Protein AF-A0A401Q068-F1 (afdb_monomer_lite)

Secondary structure (DSSP, 8-state):
--HHHHHHHHHHHHTT-HHHHHHHHHHHHHHHHHHHGGGGSSS---HHHHHHHHHHHHHHHHHHHHHHHHHTHHHIIIIIHH-TTSPPHHHHHHHHHIIIIITSHHHHHHHHHHHHHHHHHHHTT----HHHHHHHHHHHHHTT-IIIIIIHHHHHHHHHHHHHHHHHHHHHS-HHHHHHHHHHHHHHHHHHHHHTS-GGG-

Foldseek 3Di:
DPPPLLVVLVVCVVVVCLVVVVVVLLVVLLVVLLVLQVVLPDDDDDLVRLLVSLLVVVVVLQVVLVVVCVSNVVSQPPVQVVPPPHDGSVVSSLVSCCVNACPPPSNLCSNQVSLLVQVVCVVVVHDHDLVSSQSSLVSCVSSVNNVVRHLVVSVVVVVVVCVVVLVVDVVVDDPVVSVVVVVVVVVVVVCSCVRHHDPVSD

Organism: Scyliorhinus torazame (NCBI:txid75743)

InterPro domains:
  IPR001373 Cullin, N-terminal [PF00888] (8-202)
  IPR016159 Cullin repeat-like-containing domain superfamily [SSF74788] (7-202)
  IPR045093 Cullin [PTHR11932] (9-202)

pLDDT: mean 91.85, std 11.46, range [37.97, 98.81]

Sequence (202 aa):
MDGGRSSAVENLCSYKVSATLYKQLRQVCEDHVKAQILQFREDSLDSSLFLKKINKCWQDHCQQMIMIRSIFLFLDRTYVLQSSMLPSIWDVGLELFRTHIINDRIVQGKTIDGILLLIEEERNGEAVDRSLIRSLLSMLSDLQVYQESFEHRFLEETNCLYAAEGQRLMQEREVSEYLHHVNKRLEEEADRVITYLDQSTQ

Structure (mmCIF, N/CA/C/O backbone):
data_AF-A0A401Q068-F1
#
_entry.id   AF-A0A401Q068-F1
#
loop_
_atom_site.group_PDB
_atom_site.id
_atom_site.type_symbol
_atom_site.label_atom_id
_atom_site.label_alt_id
_atom_site.label_comp_id
_atom_site.label_asym_id
_atom_site.label_entity_id
_atom_site.label_seq_id
_atom_site.pdbx_PDB_ins_code
_atom_site.Cartn_x
_atom_site.Cartn_y
_atom_site.Cartn_z
_atom_site.occupancy
_atom_site.B_iso_or_equiv
_atom_site.auth_seq_id
_atom_site.auth_comp_id
_atom_site.auth_asym_id
_atom_site.auth_atom_id
_atom_site.pdbx_PDB_model_num
ATOM 1 N N . MET A 1 1 ? 35.356 0.338 -10.360 1.00 37.97 1 MET A N 1
ATOM 2 C CA . MET A 1 1 ? 35.123 -0.511 -11.552 1.00 37.97 1 MET A CA 1
ATOM 3 C C . MET A 1 1 ? 33.711 -0.267 -12.095 1.00 37.97 1 MET A C 1
ATOM 5 O O . MET A 1 1 ? 32.929 -1.200 -12.186 1.00 37.97 1 MET A O 1
ATOM 9 N N . ASP A 1 2 ? 33.379 0.980 -12.449 1.00 47.88 2 ASP A N 1
ATOM 10 C CA . ASP A 1 2 ? 31.987 1.380 -12.758 1.00 47.88 2 ASP A CA 1
ATOM 11 C C . ASP A 1 2 ? 31.810 1.985 -14.171 1.00 47.88 2 ASP A C 1
ATOM 13 O O . ASP A 1 2 ? 30.704 2.154 -14.665 1.00 47.88 2 ASP A O 1
ATOM 17 N N . GLY A 1 3 ? 32.910 2.251 -14.889 1.00 41.53 3 GLY A N 1
ATOM 18 C CA . GLY A 1 3 ? 32.870 2.941 -16.189 1.00 41.53 3 GLY A CA 1
ATOM 19 C C . GLY A 1 3 ? 32.450 2.086 -17.395 1.00 41.53 3 GLY A C 1
ATOM 20 O O . GLY A 1 3 ? 32.169 2.629 -18.456 1.00 41.53 3 GLY A O 1
ATOM 21 N N . GLY A 1 4 ? 32.403 0.755 -17.268 1.00 46.94 4 GLY A N 1
ATOM 22 C CA . GLY A 1 4 ? 32.164 -0.139 -18.412 1.00 46.94 4 GLY A CA 1
ATOM 23 C C . GLY A 1 4 ? 30.690 -0.355 -18.774 1.00 46.94 4 GLY A C 1
ATOM 24 O O . GLY A 1 4 ? 30.379 -0.600 -19.936 1.00 46.94 4 GLY A O 1
ATOM 25 N N . ARG A 1 5 ? 29.771 -0.270 -17.800 1.00 50.41 5 ARG A N 1
ATOM 26 C CA . ARG A 1 5 ? 28.344 -0.590 -18.012 1.00 50.41 5 ARG A CA 1
ATOM 27 C C . ARG A 1 5 ? 27.540 0.601 -18.541 1.00 50.41 5 ARG A C 1
ATOM 29 O O . ARG A 1 5 ? 26.706 0.403 -19.419 1.00 50.41 5 ARG A O 1
ATOM 36 N N . SER A 1 6 ? 27.855 1.821 -18.092 1.00 56.59 6 SER A N 1
ATOM 37 C CA . SER A 1 6 ? 27.242 3.059 -18.612 1.00 56.59 6 SER A CA 1
ATOM 38 C C . SER A 1 6 ? 27.564 3.272 -20.098 1.00 56.59 6 SER A C 1
ATOM 40 O O . SER A 1 6 ? 26.690 3.621 -20.888 1.00 56.59 6 SER A O 1
ATOM 42 N N . SER A 1 7 ? 28.789 2.920 -20.516 1.00 63.84 7 SER A N 1
ATOM 43 C CA . SER A 1 7 ? 29.262 3.104 -21.895 1.00 63.84 7 SER A CA 1
ATOM 44 C C . SER A 1 7 ? 28.439 2.334 -22.941 1.00 63.84 7 SER A C 1
ATOM 46 O O . SER A 1 7 ? 28.214 2.842 -24.036 1.00 63.84 7 SER A O 1
ATOM 48 N N . ALA A 1 8 ? 27.930 1.136 -22.629 1.00 70.75 8 ALA A N 1
ATOM 49 C CA . ALA A 1 8 ? 27.142 0.357 -23.590 1.00 70.75 8 ALA A CA 1
ATOM 50 C C . ALA A 1 8 ? 25.767 0.990 -23.878 1.00 70.75 8 ALA A C 1
ATOM 52 O O . ALA A 1 8 ? 25.356 1.073 -25.037 1.00 70.75 8 ALA A O 1
ATOM 53 N N . VAL A 1 9 ? 25.074 1.471 -22.838 1.00 69.94 9 VAL A N 1
ATOM 54 C CA . VAL A 1 9 ? 23.769 2.144 -22.972 1.00 69.94 9 VAL A CA 1
ATOM 55 C C . VAL A 1 9 ? 23.933 3.498 -23.660 1.00 69.94 9 VAL A C 1
ATOM 57 O O . VAL A 1 9 ? 23.162 3.821 -24.563 1.00 69.94 9 VAL A O 1
ATOM 60 N N . GLU A 1 10 ? 24.966 4.258 -23.290 1.00 72.56 10 GLU A N 1
ATOM 61 C CA . GLU A 1 10 ? 25.327 5.530 -23.928 1.00 72.56 10 GLU A CA 1
ATOM 62 C C . GLU A 1 10 ? 25.596 5.361 -25.427 1.00 72.56 10 GLU A C 1
ATOM 64 O O . GLU A 1 10 ? 25.050 6.108 -26.246 1.00 72.56 10 GLU A O 1
ATOM 69 N N . ASN A 1 11 ? 26.363 4.333 -25.805 1.00 69.75 11 ASN A N 1
ATOM 70 C CA . ASN A 1 11 ? 26.645 4.023 -27.204 1.00 69.75 11 ASN A CA 1
ATOM 71 C C . ASN A 1 11 ? 25.354 3.682 -27.964 1.00 69.75 11 ASN A C 1
ATOM 73 O O . ASN A 1 11 ? 25.076 4.285 -28.997 1.00 69.75 11 ASN A O 1
ATOM 77 N N . LEU A 1 12 ? 24.515 2.781 -27.438 1.00 70.25 12 LEU A N 1
ATOM 78 C CA . LEU A 1 12 ? 23.254 2.389 -28.086 1.00 70.25 12 LEU A CA 1
ATOM 79 C C . LEU A 1 12 ? 22.269 3.561 -28.247 1.00 70.25 12 LEU A C 1
ATOM 81 O O . LEU A 1 12 ? 21.614 3.679 -29.286 1.00 70.25 12 LEU A O 1
ATOM 85 N N . CYS A 1 13 ? 22.187 4.453 -27.256 1.00 64.69 13 CYS A N 1
ATOM 86 C CA . CYS A 1 13 ? 21.347 5.650 -27.334 1.00 64.69 13 CYS A CA 1
ATOM 87 C C . CYS A 1 13 ? 21.874 6.649 -28.377 1.00 64.69 13 CYS A C 1
ATOM 89 O O . CYS A 1 13 ? 21.094 7.236 -29.130 1.00 64.69 13 CYS A O 1
ATOM 91 N N . SER A 1 14 ? 23.198 6.792 -28.481 1.00 66.44 14 SER A N 1
ATOM 92 C CA . SER A 1 14 ? 23.857 7.684 -29.446 1.00 66.44 14 SER A CA 1
ATOM 93 C C . SER A 1 14 ? 23.614 7.274 -30.906 1.00 66.44 14 SER A C 1
ATOM 95 O O . SER A 1 14 ? 23.583 8.129 -31.791 1.00 66.44 14 SER A O 1
ATOM 97 N N . TYR A 1 15 ? 23.341 5.990 -31.168 1.00 66.00 15 TYR A N 1
ATOM 98 C CA . TYR A 1 15 ? 22.980 5.474 -32.496 1.00 66.00 15 TYR A CA 1
ATOM 99 C C . TYR A 1 15 ? 21.469 5.534 -32.818 1.00 66.00 15 TYR A C 1
ATOM 101 O O . TYR A 1 15 ? 21.008 4.844 -33.724 1.00 66.00 15 TYR A O 1
ATOM 109 N N . LYS A 1 16 ? 20.684 6.371 -32.117 1.00 67.38 16 LYS A N 1
ATOM 110 C CA . LYS A 1 16 ? 19.225 6.563 -32.315 1.00 67.38 16 LYS A CA 1
ATOM 111 C C . LYS A 1 16 ? 18.355 5.322 -32.048 1.00 67.38 16 LYS A C 1
ATOM 113 O O . LYS A 1 16 ? 17.229 5.242 -32.535 1.00 67.38 16 LYS A O 1
ATOM 118 N N . VAL A 1 17 ? 18.831 4.374 -31.240 1.00 79.75 17 VAL A N 1
ATOM 119 C CA . VAL A 1 17 ? 18.092 3.139 -30.893 1.00 79.75 17 VAL A CA 1
ATOM 120 C C . VAL A 1 17 ? 17.329 3.269 -29.559 1.00 79.75 17 VAL A C 1
ATOM 122 O O . VAL A 1 17 ? 16.706 2.316 -29.095 1.00 79.75 17 VAL A O 1
ATOM 125 N N . SER A 1 18 ? 17.317 4.460 -28.947 1.00 84.19 18 SER A N 1
ATOM 126 C CA . SER A 1 18 ? 16.747 4.725 -27.614 1.00 84.19 18 SER A CA 1
ATOM 127 C C . SER A 1 18 ? 15.286 4.288 -27.461 1.00 84.19 18 SER A C 1
ATOM 129 O O . SER A 1 18 ? 14.926 3.690 -26.450 1.00 84.19 18 SER A O 1
ATOM 131 N N . ALA A 1 19 ? 14.455 4.511 -28.486 1.00 86.19 19 ALA A N 1
ATOM 132 C CA . ALA A 1 19 ? 13.050 4.103 -28.481 1.00 86.19 19 ALA A CA 1
ATOM 133 C C . ALA A 1 19 ? 12.884 2.575 -28.395 1.00 86.19 19 ALA A C 1
ATOM 135 O O . ALA A 1 19 ? 12.094 2.065 -27.598 1.00 86.19 19 ALA A O 1
ATOM 136 N N . THR A 1 20 ? 13.658 1.836 -29.194 1.00 89.38 20 THR A N 1
ATOM 137 C CA . THR A 1 20 ? 13.652 0.368 -29.195 1.00 89.38 20 THR A CA 1
ATOM 138 C C . THR A 1 20 ? 14.180 -0.178 -27.874 1.00 89.38 20 THR A C 1
ATOM 140 O O . THR A 1 20 ? 13.579 -1.098 -27.323 1.00 89.38 20 THR A O 1
ATOM 143 N N . LEU A 1 21 ? 15.250 0.419 -27.337 1.00 90.00 21 LEU A N 1
ATOM 144 C CA . LEU A 1 21 ? 15.832 0.017 -26.058 1.00 90.00 21 LEU A CA 1
ATOM 145 C C . LEU A 1 21 ? 14.842 0.203 -24.902 1.00 90.00 21 LEU A C 1
ATOM 147 O O . LEU A 1 21 ? 14.649 -0.717 -24.113 1.00 90.00 21 LEU A O 1
ATOM 151 N N . TYR A 1 22 ? 14.162 1.352 -24.843 1.00 91.81 22 TYR A N 1
ATOM 152 C CA . TYR A 1 22 ? 13.120 1.613 -23.848 1.00 91.81 22 TYR A CA 1
ATOM 153 C C . TYR A 1 22 ? 11.977 0.592 -23.943 1.00 91.81 22 TYR A C 1
ATOM 155 O O . TYR A 1 22 ? 11.569 0.016 -22.935 1.00 91.81 22 TYR A O 1
ATOM 163 N N . LYS A 1 23 ? 11.498 0.302 -25.162 1.00 92.56 23 LYS A N 1
ATOM 164 C CA . LYS A 1 23 ? 10.432 -0.687 -25.386 1.00 92.56 23 LYS A CA 1
ATOM 165 C C . LYS A 1 23 ? 10.846 -2.094 -24.943 1.00 92.56 23 LYS A C 1
ATOM 167 O O . LYS A 1 23 ? 10.055 -2.786 -24.309 1.00 92.56 23 LYS A O 1
ATOM 172 N N . GLN A 1 24 ? 12.066 -2.516 -25.272 1.00 94.62 24 GLN A N 1
ATOM 173 C CA . GLN A 1 24 ? 12.596 -3.821 -24.870 1.00 94.62 24 GLN A CA 1
ATOM 174 C C . GLN A 1 24 ? 12.770 -3.919 -23.355 1.00 94.62 24 GLN A C 1
ATOM 176 O O . GLN A 1 24 ? 12.389 -4.929 -22.772 1.00 94.62 24 GLN A O 1
ATOM 181 N N . LEU A 1 25 ? 13.282 -2.862 -22.716 1.00 94.94 25 LEU A N 1
ATOM 182 C CA . LEU A 1 25 ? 13.413 -2.810 -21.264 1.00 94.94 25 LEU A CA 1
ATOM 183 C C . LEU A 1 25 ? 12.047 -2.954 -20.583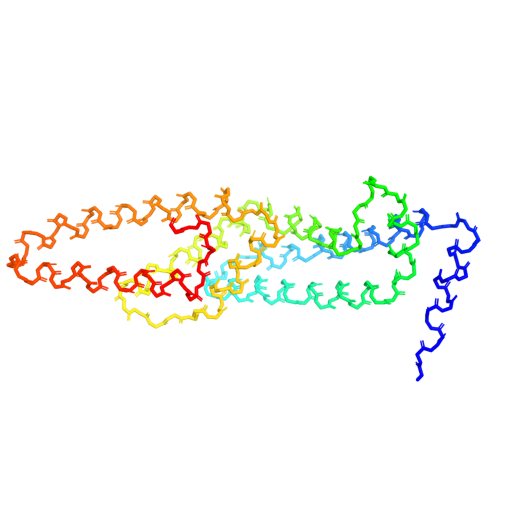 1.00 94.94 25 LEU A C 1
ATOM 185 O O . LEU A 1 25 ? 11.893 -3.807 -19.713 1.00 94.94 25 LEU A O 1
ATOM 189 N N . ARG A 1 26 ? 11.042 -2.185 -21.030 1.00 96.50 26 ARG A N 1
ATOM 190 C CA . ARG A 1 26 ? 9.667 -2.291 -20.516 1.00 96.50 26 ARG A CA 1
ATOM 191 C C . ARG A 1 26 ? 9.119 -3.708 -20.662 1.00 96.50 26 ARG A C 1
ATOM 193 O O . ARG A 1 26 ? 8.563 -4.218 -19.700 1.00 96.50 26 ARG A O 1
ATOM 200 N N . GLN A 1 27 ? 9.307 -4.347 -21.820 1.00 97.62 27 GLN A N 1
ATOM 201 C CA . GLN A 1 27 ? 8.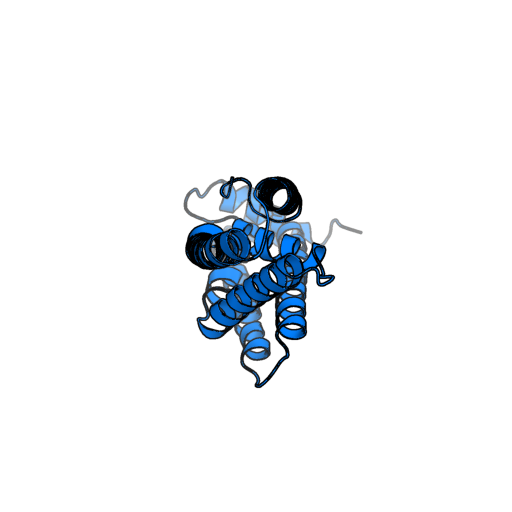817 -5.708 -22.063 1.00 97.62 27 GLN A CA 1
ATOM 202 C C . GLN A 1 27 ? 9.442 -6.728 -21.105 1.00 97.62 27 GLN A C 1
ATOM 204 O O . GLN A 1 27 ? 8.723 -7.515 -20.502 1.00 97.62 27 GLN A O 1
ATOM 209 N N . VAL A 1 28 ? 10.766 -6.690 -20.922 1.00 97.81 28 VAL A N 1
ATOM 210 C CA . VAL A 1 28 ? 11.461 -7.617 -20.015 1.00 97.81 28 VAL A CA 1
ATOM 211 C C . VAL A 1 28 ? 11.004 -7.416 -18.567 1.00 97.81 28 VAL A C 1
ATOM 213 O O . VAL A 1 28 ? 10.753 -8.397 -17.867 1.00 97.81 28 VAL A O 1
ATOM 216 N N . CYS A 1 29 ? 10.850 -6.164 -18.123 1.00 97.75 29 CYS A N 1
ATOM 217 C CA . CYS A 1 29 ? 10.302 -5.871 -16.799 1.00 97.75 29 CYS A CA 1
ATOM 218 C C . CYS A 1 29 ? 8.857 -6.372 -16.665 1.00 97.75 29 CYS A C 1
ATOM 220 O O . CYS A 1 29 ? 8.511 -6.992 -15.664 1.00 97.75 29 CYS A O 1
ATOM 222 N N . GLU A 1 30 ? 8.017 -6.135 -17.673 1.00 98.31 30 GLU A N 1
ATOM 223 C CA . GLU A 1 30 ? 6.616 -6.553 -17.669 1.00 98.31 30 GLU A CA 1
ATOM 224 C C . GLU A 1 30 ? 6.469 -8.076 -17.583 1.00 98.31 30 GLU A C 1
ATOM 226 O O . GLU A 1 30 ? 5.689 -8.568 -16.768 1.00 98.31 30 GLU A O 1
ATOM 231 N N . ASP A 1 31 ? 7.242 -8.823 -18.372 1.00 98.25 31 ASP A N 1
ATOM 232 C CA . ASP A 1 31 ? 7.224 -10.287 -18.355 1.00 98.25 31 ASP A CA 1
ATOM 233 C C . ASP A 1 31 ? 7.670 -10.832 -16.989 1.00 98.25 31 ASP A C 1
ATOM 235 O O . ASP A 1 31 ? 7.063 -11.767 -16.460 1.00 98.25 31 ASP A O 1
ATOM 239 N N . HIS A 1 32 ? 8.685 -10.209 -16.377 1.00 97.75 32 HIS A N 1
ATOM 240 C CA . HIS A 1 32 ? 9.142 -10.578 -15.039 1.00 97.75 32 HIS A CA 1
ATOM 241 C C . HIS A 1 32 ? 8.066 -10.337 -13.972 1.00 97.75 32 HIS A C 1
ATOM 243 O O . HIS A 1 32 ? 7.776 -11.245 -13.191 1.00 97.75 32 HIS A O 1
ATOM 249 N N . VAL A 1 33 ? 7.447 -9.150 -13.952 1.00 97.62 33 VAL A N 1
ATOM 250 C CA . VAL A 1 33 ? 6.397 -8.802 -12.978 1.00 97.62 33 VAL A CA 1
ATOM 251 C C . VAL A 1 33 ? 5.174 -9.704 -13.159 1.00 97.62 33 VAL A C 1
ATOM 253 O O . VAL A 1 33 ? 4.657 -10.232 -12.178 1.00 97.62 33 VAL A O 1
ATOM 256 N N . LYS A 1 34 ? 4.744 -9.973 -14.399 1.00 97.31 34 LYS A N 1
ATOM 257 C CA . LYS A 1 34 ? 3.639 -10.908 -14.672 1.00 97.31 34 LYS A CA 1
ATOM 258 C C . LYS A 1 34 ? 3.909 -12.306 -14.136 1.00 97.31 34 LYS A C 1
ATOM 260 O O . LYS A 1 34 ? 2.986 -12.943 -13.646 1.00 97.31 34 LYS A O 1
ATOM 265 N N . ALA A 1 35 ? 5.146 -12.791 -14.199 1.00 96.44 35 ALA A N 1
ATOM 266 C CA . ALA A 1 35 ? 5.484 -14.095 -13.635 1.00 96.44 35 ALA A CA 1
ATOM 267 C C . ALA A 1 35 ? 5.344 -14.124 -12.101 1.00 96.44 35 ALA A C 1
ATOM 269 O O . ALA A 1 35 ? 5.013 -15.170 -11.540 1.00 96.44 35 ALA A O 1
ATOM 270 N N . GLN A 1 36 ? 5.530 -12.984 -11.422 1.00 95.81 36 GLN A N 1
ATOM 271 C CA . GLN A 1 36 ? 5.421 -12.902 -9.964 1.00 95.81 36 GLN A CA 1
ATOM 272 C C . GLN A 1 36 ? 3.992 -13.119 -9.455 1.00 95.81 36 GLN A C 1
ATOM 274 O O . GLN A 1 36 ? 3.851 -13.563 -8.320 1.00 95.81 36 GLN A O 1
ATOM 279 N N . ILE A 1 37 ? 2.938 -12.874 -10.248 1.00 94.62 37 ILE A N 1
ATOM 280 C CA . ILE A 1 37 ? 1.545 -12.996 -9.767 1.00 94.62 37 ILE A CA 1
ATOM 281 C C . ILE A 1 37 ? 1.191 -14.412 -9.300 1.00 94.62 37 ILE A C 1
ATOM 283 O O . ILE A 1 37 ? 0.371 -14.594 -8.400 1.00 94.62 37 ILE A O 1
ATOM 287 N N . LEU A 1 38 ? 1.818 -15.428 -9.901 1.00 92.19 38 LEU A N 1
ATOM 288 C CA . LEU A 1 38 ? 1.497 -16.833 -9.656 1.00 92.19 38 LEU A CA 1
ATOM 289 C C . LEU A 1 38 ? 1.691 -17.209 -8.184 1.00 92.19 38 LEU A C 1
ATOM 291 O O . LEU A 1 38 ? 0.894 -17.965 -7.638 1.00 92.19 38 LEU A O 1
ATOM 295 N N . GLN A 1 39 ? 2.666 -16.595 -7.511 1.00 91.38 39 GLN A N 1
ATOM 296 C CA . GLN A 1 39 ? 2.952 -16.865 -6.104 1.00 91.38 39 GLN A CA 1
ATOM 297 C C . GLN A 1 39 ? 1.840 -16.397 -5.148 1.00 91.38 39 GLN A C 1
ATOM 299 O O . GLN A 1 39 ? 1.838 -16.793 -3.983 1.00 91.38 39 GLN A O 1
ATOM 304 N N . PHE A 1 40 ? 0.931 -15.529 -5.596 1.00 92.31 40 PHE A N 1
ATOM 305 C CA . PHE A 1 40 ? -0.171 -15.003 -4.784 1.00 92.31 40 PHE A CA 1
ATOM 306 C C . PHE A 1 40 ? -1.505 -15.702 -5.066 1.00 92.31 40 PHE A C 1
ATOM 308 O O . PHE A 1 40 ? -2.481 -15.473 -4.352 1.00 92.31 40 PHE A O 1
ATOM 315 N N . ARG A 1 41 ? -1.542 -16.554 -6.098 1.00 83.38 41 ARG A N 1
ATOM 316 C CA . ARG A 1 41 ? -2.731 -17.301 -6.526 1.00 83.38 41 ARG A CA 1
ATOM 317 C C . ARG A 1 41 ? -2.805 -18.721 -5.958 1.00 83.38 41 ARG A C 1
ATOM 319 O O . ARG A 1 41 ? -3.809 -19.388 -6.174 1.00 83.38 41 ARG A O 1
ATOM 326 N N . GLU A 1 42 ? -1.773 -19.182 -5.257 1.00 76.44 42 GLU A N 1
ATOM 327 C CA . GLU A 1 42 ? -1.778 -20.478 -4.567 1.00 76.44 42 GLU A CA 1
ATOM 328 C C . GLU A 1 42 ? -2.678 -20.457 -3.314 1.00 76.44 42 GLU A C 1
ATOM 330 O O . GLU A 1 42 ? -2.887 -19.407 -2.694 1.00 76.44 42 GLU A O 1
ATOM 335 N N . ASP A 1 43 ? -3.232 -21.622 -2.958 1.00 64.38 43 ASP A N 1
ATOM 336 C CA . ASP A 1 43 ? -4.232 -21.762 -1.894 1.00 64.38 43 ASP A CA 1
ATOM 337 C C . ASP A 1 43 ? -3.678 -21.572 -0.465 1.00 64.38 43 ASP A C 1
ATOM 339 O O . ASP A 1 43 ? -2.545 -21.925 -0.141 1.00 64.38 43 ASP A O 1
ATOM 343 N N . SER A 1 44 ? -4.556 -21.009 0.377 1.00 67.00 44 SER A N 1
ATOM 344 C CA . SER A 1 44 ? -4.521 -20.877 1.847 1.00 67.00 44 SER A CA 1
ATOM 345 C C . SER A 1 44 ? -3.213 -20.413 2.508 1.00 67.00 44 SER A C 1
ATOM 347 O O . SER A 1 44 ? -2.696 -21.071 3.413 1.00 67.00 44 SER A O 1
ATOM 349 N N . LEU A 1 45 ? -2.708 -19.239 2.130 1.00 72.44 45 LEU A N 1
ATOM 350 C CA . LEU A 1 45 ? -1.809 -18.503 3.021 1.00 72.44 45 LEU A CA 1
ATOM 351 C C . LEU A 1 45 ? -2.619 -17.817 4.124 1.00 72.44 45 LEU A C 1
ATOM 353 O O . LEU A 1 45 ? -3.632 -17.179 3.840 1.00 72.44 45 LEU A O 1
ATOM 357 N N . ASP A 1 46 ? -2.136 -17.938 5.359 1.00 89.25 46 ASP A N 1
ATOM 358 C CA . ASP A 1 46 ? -2.533 -17.074 6.469 1.00 89.25 46 ASP A CA 1
ATOM 359 C C . ASP A 1 46 ? -2.399 -15.592 6.070 1.00 89.25 46 ASP A C 1
ATOM 361 O O . ASP A 1 46 ? -1.461 -15.227 5.350 1.00 89.25 46 ASP A O 1
ATOM 365 N N . SER A 1 47 ? -3.322 -14.743 6.532 1.00 91.00 47 SER A N 1
ATOM 366 C CA . SER A 1 47 ? -3.369 -13.324 6.159 1.00 91.00 47 SER A CA 1
ATOM 367 C C . SER A 1 47 ? -2.051 -12.607 6.470 1.00 91.00 47 SER A C 1
ATOM 369 O O . SER A 1 47 ? -1.522 -11.905 5.609 1.00 91.00 47 SER A O 1
ATOM 371 N N . SER A 1 48 ? -1.444 -12.845 7.639 1.00 92.31 48 SER A N 1
ATOM 372 C CA . SER A 1 48 ? -0.164 -12.223 8.012 1.00 92.31 48 SER A CA 1
ATOM 373 C C . SER A 1 48 ? 0.971 -12.664 7.085 1.00 92.31 48 SER A C 1
ATOM 375 O O . SER A 1 48 ? 1.774 -11.847 6.620 1.00 92.31 48 SER A O 1
ATOM 377 N N . LEU A 1 49 ? 1.031 -13.960 6.759 1.00 94.00 49 LEU A N 1
ATOM 378 C CA . LEU A 1 49 ? 2.019 -14.496 5.819 1.00 94.00 49 LEU A CA 1
ATOM 379 C C . LEU A 1 49 ? 1.829 -13.941 4.403 1.00 94.00 49 LEU A C 1
ATOM 381 O O . LEU A 1 49 ? 2.815 -13.614 3.737 1.00 94.00 49 LEU A O 1
ATOM 385 N N . PHE A 1 50 ? 0.583 -13.801 3.954 1.00 96.44 50 PHE A N 1
ATOM 386 C CA . PHE A 1 50 ? 0.255 -13.214 2.660 1.00 96.44 50 PHE A CA 1
ATOM 387 C C . PHE A 1 50 ? 0.743 -11.762 2.565 1.00 96.44 50 PHE A C 1
ATOM 389 O O . PHE A 1 50 ? 1.462 -11.415 1.625 1.00 96.44 50 PHE A O 1
ATOM 396 N N . LEU A 1 51 ? 0.446 -10.937 3.573 1.00 97.88 51 LEU A N 1
ATOM 397 C CA . LEU A 1 51 ? 0.878 -9.538 3.630 1.00 97.88 51 LEU A CA 1
ATOM 398 C C . LEU A 1 51 ? 2.404 -9.397 3.637 1.00 97.88 51 LEU A C 1
ATOM 400 O O . LEU A 1 51 ? 2.959 -8.583 2.897 1.00 97.88 51 LEU A O 1
ATOM 404 N N . LYS A 1 52 ? 3.111 -10.235 4.405 1.00 97.69 52 LYS A N 1
ATOM 405 C CA . LYS A 1 52 ? 4.584 -10.264 4.397 1.00 97.69 52 LYS A CA 1
ATOM 406 C C . LYS A 1 52 ? 5.141 -10.641 3.025 1.00 97.69 52 LYS A C 1
ATOM 408 O O . LYS A 1 52 ? 6.150 -10.074 2.606 1.00 97.69 52 LYS A O 1
ATOM 413 N N . LYS A 1 53 ? 4.485 -11.559 2.307 1.00 97.19 53 LYS A N 1
ATOM 414 C CA . LYS A 1 53 ? 4.877 -11.961 0.948 1.00 97.19 53 LYS A CA 1
ATOM 415 C C . LYS A 1 53 ? 4.695 -10.820 -0.055 1.00 97.19 53 LYS A C 1
ATOM 417 O O . LYS A 1 53 ? 5.606 -10.568 -0.842 1.00 97.19 53 LYS A O 1
ATOM 422 N N . ILE A 1 54 ? 3.571 -10.100 0.008 1.00 98.06 54 ILE A N 1
ATOM 423 C CA . ILE A 1 54 ? 3.327 -8.901 -0.813 1.00 98.06 54 ILE A CA 1
ATOM 424 C C . ILE A 1 54 ? 4.382 -7.837 -0.524 1.00 98.06 54 ILE A C 1
ATOM 426 O O . ILE A 1 54 ? 5.041 -7.361 -1.447 1.00 98.06 54 ILE A O 1
ATOM 430 N N . ASN A 1 55 ? 4.612 -7.533 0.755 1.00 98.56 55 ASN A N 1
ATOM 431 C CA . ASN A 1 55 ? 5.594 -6.536 1.160 1.00 98.56 55 ASN A CA 1
ATOM 432 C C . ASN A 1 55 ? 7.008 -6.891 0.675 1.00 98.56 55 ASN A C 1
ATOM 434 O O . ASN A 1 55 ? 7.719 -6.041 0.144 1.00 98.56 55 ASN A O 1
ATOM 438 N N . LYS A 1 56 ? 7.409 -8.162 0.793 1.00 98.44 56 LYS A N 1
ATOM 439 C CA . LYS A 1 56 ? 8.709 -8.626 0.297 1.00 98.44 56 LYS A CA 1
ATOM 440 C C . LYS A 1 56 ? 8.825 -8.483 -1.220 1.00 98.44 56 LYS A C 1
ATOM 442 O O . LYS A 1 56 ? 9.844 -7.999 -1.704 1.00 98.44 56 LYS A O 1
ATOM 447 N N . CYS A 1 57 ? 7.787 -8.873 -1.960 1.00 98.50 57 CYS A N 1
ATOM 448 C CA . CYS A 1 57 ? 7.762 -8.742 -3.414 1.00 98.50 57 CYS A CA 1
ATOM 449 C C . CYS A 1 57 ? 7.847 -7.275 -3.858 1.00 98.50 57 CYS A C 1
ATOM 451 O O . CYS A 1 57 ? 8.555 -6.974 -4.817 1.00 98.50 57 CYS A O 1
ATOM 453 N N . TRP A 1 58 ? 7.173 -6.367 -3.149 1.00 98.75 58 TRP A N 1
ATOM 454 C CA . TRP A 1 58 ? 7.260 -4.927 -3.385 1.00 98.75 58 TRP A CA 1
ATOM 455 C C . TRP A 1 58 ? 8.669 -4.380 -3.129 1.00 98.75 58 TRP A C 1
ATOM 457 O O . TRP A 1 58 ? 9.241 -3.708 -3.985 1.00 98.75 58 TRP A O 1
ATOM 467 N N . GLN A 1 59 ? 9.268 -4.717 -1.985 1.00 98.62 59 GLN A N 1
ATOM 468 C CA . GLN A 1 59 ? 10.624 -4.287 -1.637 1.00 98.62 59 GLN A CA 1
ATOM 469 C C . GLN A 1 59 ? 11.662 -4.776 -2.658 1.00 98.62 59 GLN A C 1
ATOM 471 O O . GLN A 1 59 ? 12.526 -4.004 -3.082 1.00 98.62 59 GLN A O 1
ATOM 476 N N . ASP A 1 60 ? 11.554 -6.033 -3.094 1.00 98.50 60 ASP A N 1
ATOM 477 C CA . ASP A 1 60 ? 12.426 -6.596 -4.126 1.00 98.50 60 ASP A CA 1
ATOM 478 C C . ASP A 1 60 ? 12.250 -5.882 -5.466 1.00 98.50 60 ASP A C 1
ATOM 480 O O . ASP A 1 60 ? 13.243 -5.528 -6.105 1.00 98.50 60 ASP A O 1
ATOM 484 N N . HIS A 1 61 ? 11.003 -5.630 -5.871 1.00 98.56 61 HIS A N 1
ATOM 485 C CA . HIS A 1 61 ? 10.686 -4.896 -7.096 1.00 98.56 61 HIS A CA 1
ATOM 486 C C . HIS A 1 61 ? 11.294 -3.490 -7.079 1.00 98.56 61 HIS A C 1
ATOM 488 O O . HIS A 1 61 ? 12.008 -3.114 -8.008 1.00 98.56 61 HIS A O 1
ATOM 494 N N . CYS A 1 62 ? 11.112 -2.739 -5.990 1.00 98.38 62 CYS A N 1
ATOM 495 C CA . CYS A 1 62 ? 11.715 -1.418 -5.815 1.00 98.38 62 CYS A CA 1
ATOM 496 C C . CYS A 1 62 ? 13.244 -1.468 -5.923 1.00 98.38 62 CYS A C 1
ATOM 498 O O . CYS A 1 62 ? 13.843 -0.681 -6.660 1.00 98.38 62 CYS A O 1
ATOM 500 N N . GLN A 1 63 ? 13.887 -2.425 -5.250 1.00 98.19 63 GLN A N 1
ATOM 501 C CA . GLN A 1 63 ? 15.341 -2.575 -5.289 1.00 98.19 63 GLN A CA 1
ATOM 502 C C . GLN A 1 63 ? 15.856 -2.905 -6.700 1.00 98.19 63 GLN A C 1
ATOM 504 O O . GLN A 1 63 ? 16.870 -2.353 -7.144 1.00 98.19 63 GLN A O 1
ATOM 509 N N . GLN A 1 64 ? 15.157 -3.783 -7.422 1.00 97.75 64 GLN A N 1
ATOM 510 C CA . GLN A 1 64 ? 15.477 -4.123 -8.808 1.00 97.75 64 GLN A CA 1
ATOM 511 C C . GLN A 1 64 ? 15.304 -2.910 -9.729 1.00 97.75 64 GLN A C 1
ATOM 513 O O . GLN A 1 64 ? 16.203 -2.609 -10.515 1.00 97.75 64 GLN A O 1
ATOM 518 N N . MET A 1 65 ? 14.208 -2.160 -9.594 1.00 97.81 65 MET A N 1
ATOM 519 C CA . MET A 1 65 ? 13.939 -0.976 -10.413 1.00 97.81 65 MET A CA 1
ATOM 520 C C . MET A 1 65 ? 14.931 0.163 -10.153 1.00 97.81 65 MET A C 1
ATOM 522 O O . MET A 1 65 ? 15.348 0.824 -11.105 1.00 97.81 65 MET A O 1
ATOM 526 N N . ILE A 1 66 ? 15.390 0.360 -8.910 1.00 96.31 66 ILE A N 1
ATOM 527 C CA . ILE A 1 66 ? 16.475 1.307 -8.592 1.00 96.31 66 ILE A CA 1
ATOM 528 C C . ILE A 1 66 ? 17.759 0.910 -9.332 1.00 96.31 66 ILE A C 1
ATOM 530 O O . ILE A 1 66 ? 18.416 1.755 -9.948 1.00 96.31 66 ILE A O 1
ATOM 534 N N . MET A 1 67 ? 18.113 -0.378 -9.319 1.00 95.94 67 MET A N 1
ATOM 535 C CA . MET A 1 67 ? 19.303 -0.880 -10.010 1.00 95.94 67 MET A CA 1
ATOM 536 C C . MET A 1 67 ? 19.186 -0.727 -11.530 1.00 95.94 67 MET A C 1
ATOM 538 O O . MET A 1 67 ? 20.111 -0.226 -12.169 1.00 95.94 67 MET A O 1
ATOM 542 N N . ILE A 1 68 ? 18.042 -1.104 -12.105 1.00 95.25 68 ILE A N 1
ATOM 543 C CA . ILE A 1 68 ? 17.760 -0.946 -13.534 1.00 95.25 68 ILE A CA 1
ATOM 544 C C . ILE A 1 68 ? 17.867 0.529 -13.920 1.00 95.25 68 ILE A C 1
ATOM 546 O O . ILE A 1 68 ? 18.615 0.869 -14.833 1.00 95.25 68 ILE A O 1
ATOM 550 N N . ARG A 1 69 ? 17.209 1.432 -13.189 1.00 93.44 69 ARG A N 1
ATOM 551 C CA . ARG A 1 69 ? 17.295 2.874 -13.450 1.00 93.44 69 ARG A CA 1
ATOM 552 C C . ARG A 1 69 ? 18.730 3.390 -13.384 1.00 93.44 69 ARG A C 1
ATOM 554 O O . ARG A 1 69 ? 19.102 4.234 -14.190 1.00 93.44 69 ARG A O 1
ATOM 561 N N . SER A 1 70 ? 19.542 2.867 -12.468 1.00 93.12 70 SER A N 1
ATOM 562 C CA . SER A 1 70 ? 20.953 3.249 -12.336 1.00 93.12 70 SER A CA 1
ATOM 563 C C . SER A 1 70 ? 21.776 2.823 -13.558 1.00 93.12 70 SER A C 1
ATOM 565 O O . SER A 1 70 ? 22.588 3.599 -14.053 1.00 93.12 70 SER A O 1
ATOM 567 N N . ILE A 1 71 ? 21.525 1.625 -14.098 1.00 91.69 71 ILE A N 1
ATOM 568 C CA . ILE A 1 71 ? 22.173 1.123 -15.324 1.00 91.69 71 ILE A CA 1
ATOM 569 C C . ILE A 1 71 ? 21.710 1.912 -16.558 1.00 91.69 71 ILE A C 1
ATOM 571 O O . ILE A 1 71 ? 22.513 2.234 -17.432 1.00 91.69 71 ILE A O 1
ATOM 575 N N . PHE A 1 72 ? 20.421 2.243 -16.627 1.00 91.94 72 PHE A N 1
ATOM 576 C CA . PHE A 1 72 ? 19.796 2.929 -17.759 1.00 91.94 72 PHE A CA 1
ATOM 577 C C . PHE A 1 72 ? 19.651 4.445 -17.541 1.0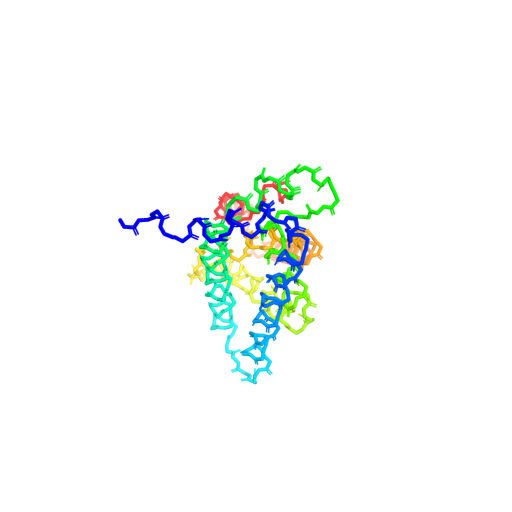0 91.94 72 PHE A C 1
ATOM 579 O O . PHE A 1 72 ? 18.846 5.097 -18.207 1.00 91.94 72 PHE A O 1
ATOM 586 N N . LEU A 1 73 ? 20.453 5.035 -16.647 1.00 89.31 73 LEU A N 1
ATOM 587 C CA . LEU A 1 73 ? 20.325 6.438 -16.245 1.00 89.31 73 LEU A CA 1
ATOM 588 C C . LEU A 1 73 ? 20.454 7.403 -17.429 1.00 89.31 73 LEU A C 1
ATOM 590 O O . LEU A 1 73 ? 19.746 8.408 -17.492 1.00 89.31 73 LEU A O 1
ATOM 594 N N . PHE A 1 74 ? 21.338 7.092 -18.382 1.00 87.50 74 PHE A N 1
ATOM 595 C CA . PHE A 1 74 ? 21.499 7.896 -19.591 1.00 87.50 74 PHE A CA 1
ATOM 596 C C . PHE A 1 74 ? 20.225 7.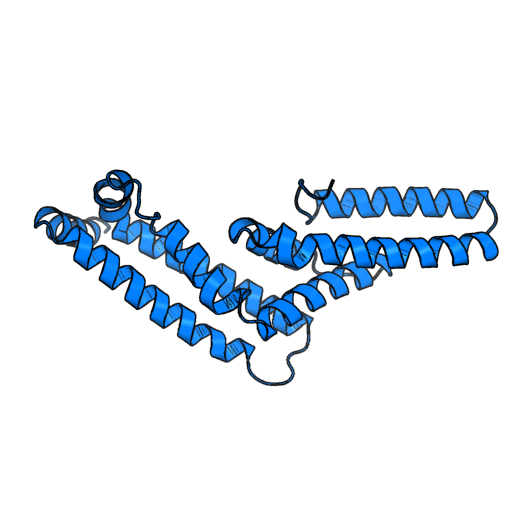897 -20.445 1.00 87.50 74 PHE A C 1
ATOM 598 O O . PHE A 1 74 ? 19.807 8.956 -20.907 1.00 87.50 74 PHE A O 1
ATOM 605 N N . LEU A 1 75 ? 19.572 6.740 -20.608 1.00 86.69 75 LEU A N 1
ATOM 606 C CA . LEU A 1 75 ? 18.307 6.620 -21.339 1.00 86.69 75 LEU A CA 1
ATOM 607 C C . LEU A 1 75 ? 17.197 7.437 -20.652 1.00 86.69 75 LEU A C 1
ATOM 609 O O . LEU A 1 75 ? 16.489 8.186 -21.326 1.00 86.69 75 LEU A O 1
ATOM 613 N N . ASP A 1 76 ? 17.104 7.337 -19.322 1.00 86.25 76 ASP A N 1
ATOM 614 C CA . ASP A 1 76 ? 16.126 8.049 -18.482 1.00 86.25 76 ASP A CA 1
ATOM 615 C C . ASP A 1 76 ? 16.312 9.580 -18.572 1.00 86.25 76 ASP A C 1
ATOM 617 O O . ASP A 1 76 ? 15.359 10.333 -18.764 1.00 86.25 76 ASP A O 1
ATOM 621 N N . ARG A 1 77 ? 17.561 10.066 -18.518 1.00 86.44 77 ARG A N 1
ATOM 622 C CA . ARG A 1 77 ? 17.870 11.510 -18.506 1.00 86.44 77 ARG A CA 1
ATOM 623 C C . ARG A 1 77 ? 17.940 12.181 -19.875 1.00 86.44 77 ARG A C 1
ATOM 625 O O . ARG A 1 77 ? 17.874 13.405 -19.930 1.00 86.44 77 ARG A O 1
ATOM 632 N N . THR A 1 78 ? 18.115 11.428 -20.960 1.00 84.69 78 THR A N 1
ATOM 633 C CA . THR A 1 78 ? 18.253 12.011 -22.307 1.00 84.69 78 THR A CA 1
ATOM 634 C C . THR A 1 78 ? 17.005 11.799 -23.147 1.00 84.69 78 THR A C 1
ATOM 636 O O . THR A 1 78 ? 16.371 12.768 -23.541 1.00 84.69 78 THR A O 1
ATOM 639 N N . TYR A 1 79 ? 16.619 10.551 -23.398 1.00 81.12 79 TYR A N 1
ATOM 640 C CA . TYR A 1 79 ? 15.510 10.234 -24.291 1.00 81.12 79 TYR A CA 1
ATOM 641 C C . TYR A 1 79 ? 14.149 10.399 -23.608 1.00 81.12 79 TYR A C 1
ATOM 643 O O . TYR A 1 79 ? 13.255 11.041 -24.162 1.00 81.12 79 TYR A O 1
ATOM 651 N N . VAL A 1 80 ? 14.001 9.845 -22.399 1.00 82.12 80 VAL A N 1
ATOM 652 C CA . VAL A 1 80 ? 12.726 9.881 -21.666 1.00 82.12 80 VAL A CA 1
ATOM 653 C C . VAL A 1 80 ? 12.422 11.300 -21.192 1.00 82.12 80 VAL A C 1
ATOM 655 O O . VAL A 1 80 ? 11.354 11.816 -21.493 1.00 82.12 80 VAL A O 1
ATOM 658 N N . LEU A 1 81 ? 13.389 11.986 -20.573 1.00 81.62 81 LEU A N 1
ATOM 659 C CA . LEU A 1 81 ? 13.207 13.366 -20.102 1.00 81.62 81 LEU A CA 1
ATOM 660 C C . LEU A 1 81 ? 12.835 14.365 -21.217 1.00 81.62 81 LEU A C 1
ATOM 662 O O . LEU A 1 81 ? 12.123 15.332 -20.963 1.00 81.62 81 LEU A O 1
ATOM 666 N N . GLN A 1 82 ? 13.303 14.147 -22.451 1.00 80.62 82 GLN A N 1
ATOM 667 C CA . GLN A 1 82 ? 12.954 14.990 -23.604 1.00 80.62 82 GLN A CA 1
ATOM 668 C C . GLN A 1 82 ? 11.574 14.662 -24.197 1.00 80.62 82 GLN A C 1
ATOM 670 O O . GLN A 1 82 ? 11.030 15.457 -24.963 1.00 80.62 82 GLN A O 1
ATOM 675 N N . SER A 1 83 ? 11.005 13.505 -23.852 1.00 80.94 83 SER A N 1
ATOM 676 C CA . SER A 1 83 ? 9.741 13.002 -24.383 1.00 80.94 83 SER A CA 1
ATOM 677 C C . SER A 1 83 ? 8.653 13.101 -23.316 1.00 80.94 83 SER A C 1
ATOM 679 O O . SER A 1 83 ? 8.457 12.174 -22.539 1.00 80.94 83 SER A O 1
ATOM 681 N N . SER A 1 84 ? 7.887 14.195 -23.308 1.00 75.94 84 SER A N 1
ATOM 682 C CA . SER A 1 84 ? 6.858 14.466 -22.283 1.00 75.94 84 SER A CA 1
ATOM 683 C C . SER A 1 84 ? 5.750 13.408 -22.156 1.00 75.94 84 SER A C 1
ATOM 685 O O . SER A 1 84 ? 5.006 13.422 -21.183 1.00 75.94 84 SER A O 1
ATOM 687 N N . MET A 1 85 ? 5.629 12.503 -23.129 1.00 84.81 85 MET A N 1
ATOM 688 C CA . MET A 1 85 ? 4.623 11.437 -23.160 1.00 84.81 85 MET A CA 1
ATOM 689 C C . MET A 1 85 ? 5.134 10.096 -22.612 1.00 84.81 85 MET A C 1
ATOM 691 O O . MET A 1 85 ? 4.350 9.154 -22.521 1.00 84.81 85 MET A O 1
ATOM 695 N N . LEU A 1 86 ? 6.432 9.966 -22.304 1.00 87.88 86 LEU A N 1
ATOM 696 C CA . LEU A 1 86 ? 7.014 8.710 -21.829 1.00 87.88 86 LEU A CA 1
ATOM 697 C C . LEU A 1 86 ? 7.246 8.750 -20.311 1.00 87.88 86 LEU A C 1
ATOM 699 O O . LEU A 1 86 ? 7.936 9.653 -19.838 1.00 87.88 86 LEU A O 1
ATOM 703 N N . PRO A 1 87 ? 6.727 7.769 -19.549 1.00 92.19 87 PRO A N 1
ATOM 704 C CA . PRO A 1 87 ? 7.007 7.668 -18.122 1.00 92.19 87 PRO A CA 1
ATOM 705 C C . PRO A 1 87 ? 8.487 7.362 -17.867 1.00 92.19 87 PRO A C 1
ATOM 707 O O . PRO A 1 87 ? 9.137 6.667 -18.663 1.00 92.19 87 PRO A O 1
ATOM 710 N N . SER A 1 88 ? 9.016 7.846 -16.737 1.00 94.50 88 SER A N 1
ATOM 711 C CA . SER A 1 88 ? 10.370 7.489 -16.302 1.00 94.50 88 SER A CA 1
ATOM 712 C C . SER A 1 88 ? 10.491 5.981 -16.093 1.00 94.50 88 SER A C 1
ATOM 714 O O . SER A 1 88 ? 9.495 5.275 -15.919 1.00 94.50 88 SER A O 1
ATOM 716 N N . ILE A 1 89 ? 11.719 5.458 -16.077 1.00 95.19 89 ILE A N 1
ATOM 717 C CA . ILE A 1 89 ? 11.935 4.027 -15.803 1.00 95.19 89 ILE A CA 1
ATOM 718 C C . ILE A 1 89 ? 11.327 3.633 -14.449 1.00 95.19 89 ILE A C 1
ATOM 720 O O . ILE A 1 89 ? 10.791 2.535 -14.311 1.00 95.19 89 ILE A O 1
ATOM 724 N N . TRP A 1 90 ? 11.376 4.535 -13.466 1.00 96.25 90 TRP A N 1
ATOM 725 C CA . TRP A 1 90 ? 10.743 4.324 -12.168 1.00 96.25 90 TRP A CA 1
ATOM 726 C C . TRP A 1 90 ? 9.219 4.227 -12.287 1.00 96.25 90 TRP A C 1
ATOM 728 O O . TRP A 1 90 ? 8.640 3.247 -11.826 1.00 96.25 90 TRP A O 1
ATOM 738 N N . ASP A 1 91 ? 8.591 5.178 -12.981 1.00 96.38 91 ASP A N 1
ATOM 739 C CA . ASP A 1 91 ? 7.132 5.222 -13.143 1.00 96.38 91 ASP A CA 1
ATOM 740 C C . ASP A 1 91 ? 6.604 4.011 -13.922 1.00 96.38 91 ASP A C 1
ATOM 742 O O . ASP A 1 91 ? 5.556 3.472 -13.578 1.00 96.38 91 ASP A O 1
ATOM 746 N N . VAL A 1 92 ? 7.358 3.514 -14.912 1.00 96.81 92 VAL A N 1
ATOM 747 C CA . VAL A 1 92 ? 7.054 2.233 -15.577 1.00 96.81 92 VAL A CA 1
ATOM 748 C C . VAL A 1 92 ? 7.049 1.088 -14.566 1.00 96.81 92 VAL A C 1
ATOM 750 O O . VAL A 1 92 ? 6.164 0.239 -14.601 1.00 96.81 92 VAL A O 1
ATOM 753 N N . GLY A 1 93 ? 8.020 1.049 -13.651 1.00 98.19 93 GLY A N 1
ATOM 754 C CA . GLY A 1 93 ? 8.059 0.053 -12.581 1.00 98.19 93 GLY A CA 1
ATOM 755 C C . GLY A 1 93 ? 6.811 0.093 -11.699 1.00 98.19 93 GLY A C 1
ATOM 756 O O . GLY A 1 93 ? 6.236 -0.961 -11.422 1.00 98.19 93 GLY A O 1
ATOM 757 N N . LEU A 1 94 ? 6.378 1.290 -11.294 1.00 98.44 94 LEU A N 1
ATOM 758 C CA . LEU A 1 94 ? 5.155 1.489 -10.508 1.00 98.44 94 LEU A CA 1
ATOM 759 C C . LEU A 1 94 ? 3.911 1.042 -11.290 1.00 98.44 94 LEU A C 1
ATOM 761 O O . LEU A 1 94 ? 3.107 0.259 -10.786 1.00 98.44 94 LEU A O 1
ATOM 765 N N . GLU A 1 95 ? 3.784 1.475 -12.549 1.00 98.38 95 GLU A N 1
ATOM 766 C CA . GLU A 1 95 ? 2.678 1.115 -13.446 1.00 98.38 95 GLU A CA 1
ATOM 767 C C . GLU A 1 95 ? 2.552 -0.404 -13.599 1.00 98.38 95 GLU A C 1
ATOM 769 O O . GLU A 1 95 ? 1.450 -0.950 -13.494 1.00 98.38 95 GLU A O 1
ATOM 774 N N . LEU A 1 96 ? 3.672 -1.097 -13.825 1.00 98.50 96 LEU A N 1
ATOM 775 C CA . LEU A 1 96 ? 3.696 -2.546 -14.009 1.00 98.50 96 LEU A CA 1
ATOM 776 C C . LEU A 1 96 ? 3.285 -3.288 -12.736 1.00 98.50 96 LEU A C 1
ATOM 778 O O . LEU A 1 96 ? 2.470 -4.209 -12.817 1.00 98.50 96 LEU A O 1
ATOM 782 N N . PHE A 1 97 ? 3.804 -2.887 -11.572 1.00 98.69 97 PHE A N 1
ATOM 783 C CA . PHE A 1 97 ? 3.456 -3.528 -10.302 1.00 98.69 97 PHE A CA 1
ATOM 784 C C . PHE A 1 97 ? 1.985 -3.300 -9.945 1.00 98.69 97 PHE A C 1
ATOM 786 O O . PHE A 1 97 ? 1.274 -4.246 -9.602 1.00 98.69 97 PHE A O 1
ATOM 793 N N . ARG A 1 98 ? 1.491 -2.067 -10.118 1.00 98.56 98 ARG A N 1
ATOM 794 C CA . ARG A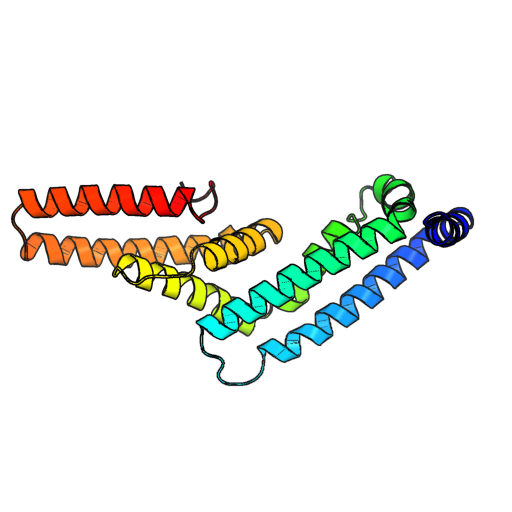 1 98 ? 0.070 -1.747 -9.957 1.00 98.56 98 ARG A CA 1
ATOM 795 C C . ARG A 1 98 ? -0.795 -2.627 -10.850 1.00 98.56 98 ARG A C 1
ATOM 797 O O . ARG A 1 98 ? -1.706 -3.284 -10.368 1.00 98.56 98 ARG A O 1
ATOM 804 N N . THR A 1 99 ? -0.491 -2.664 -12.144 1.00 98.31 99 THR A N 1
ATOM 805 C CA . THR A 1 99 ? -1.342 -3.314 -13.148 1.00 98.31 99 THR A CA 1
ATOM 806 C C . THR A 1 99 ? -1.376 -4.831 -12.993 1.00 98.31 99 THR A C 1
ATOM 808 O O . THR A 1 99 ? -2.445 -5.428 -13.094 1.00 98.31 99 THR A O 1
ATOM 811 N N . HIS A 1 100 ? -0.220 -5.459 -12.770 1.00 98.00 100 HIS A N 1
ATOM 812 C CA . HIS A 1 100 ? -0.096 -6.918 -12.841 1.00 98.00 100 HIS A CA 1
ATOM 813 C C . HIS A 1 100 ? -0.123 -7.609 -11.477 1.00 98.00 100 HIS A C 1
ATOM 815 O O . HIS A 1 100 ? -0.355 -8.816 -11.444 1.00 98.00 100 HIS A O 1
ATOM 821 N N . ILE A 1 101 ? 0.097 -6.874 -10.377 1.00 97.88 101 ILE A N 1
ATOM 822 C CA . ILE A 1 101 ? 0.062 -7.413 -9.010 1.00 97.88 101 ILE A CA 1
ATOM 823 C C . ILE A 1 101 ? -1.117 -6.849 -8.221 1.00 97.88 101 ILE A C 1
ATOM 825 O O . ILE A 1 101 ? -2.039 -7.591 -7.901 1.00 97.88 101 ILE A O 1
ATOM 829 N N . ILE A 1 102 ? -1.112 -5.548 -7.918 1.00 97.94 102 ILE A N 1
ATOM 830 C CA . ILE A 1 102 ? -2.073 -4.967 -6.964 1.00 97.94 102 ILE A CA 1
ATOM 831 C C . ILE A 1 102 ? -3.486 -4.832 -7.541 1.00 97.94 102 ILE A C 1
ATOM 833 O O . ILE A 1 102 ? -4.443 -4.932 -6.786 1.00 97.94 102 ILE A O 1
ATOM 837 N N . ASN A 1 103 ? -3.643 -4.681 -8.857 1.00 97.00 103 ASN A N 1
ATOM 838 C CA . ASN A 1 103 ? -4.956 -4.630 -9.509 1.00 97.00 103 ASN A CA 1
ATOM 839 C C . ASN A 1 103 ? -5.535 -6.020 -9.827 1.00 97.00 103 ASN A C 1
ATOM 841 O O . ASN A 1 103 ? -6.662 -6.120 -10.324 1.00 97.00 103 ASN A O 1
ATOM 845 N N . ASP A 1 104 ? -4.803 -7.107 -9.555 1.00 97.00 104 ASP A N 1
ATOM 846 C CA . ASP A 1 104 ? -5.413 -8.435 -9.549 1.00 97.00 104 ASP A CA 1
ATOM 847 C C . ASP A 1 104 ? -6.420 -8.506 -8.396 1.00 97.00 104 ASP A C 1
ATOM 849 O O . ASP A 1 104 ? -6.070 -8.306 -7.236 1.00 97.00 104 ASP A O 1
ATOM 853 N N . ARG A 1 105 ? -7.688 -8.796 -8.708 1.00 95.25 105 ARG A N 1
ATOM 854 C CA . ARG A 1 105 ? -8.795 -8.705 -7.740 1.00 95.25 105 ARG A CA 1
ATOM 855 C C . ARG A 1 105 ? -8.584 -9.551 -6.487 1.00 95.25 105 ARG A C 1
ATOM 857 O O . ARG A 1 105 ? -8.991 -9.138 -5.405 1.00 95.25 105 ARG A O 1
ATOM 864 N N . ILE A 1 106 ? -7.988 -10.735 -6.631 1.00 93.88 106 ILE A N 1
ATOM 865 C CA . ILE A 1 106 ? -7.776 -11.649 -5.504 1.00 93.88 106 ILE A CA 1
ATOM 866 C C . ILE A 1 106 ? -6.663 -11.099 -4.617 1.00 93.88 106 ILE A C 1
ATOM 868 O O . ILE A 1 106 ? -6.802 -11.082 -3.394 1.00 93.88 106 ILE A O 1
ATOM 872 N N . VAL A 1 107 ? -5.577 -10.628 -5.232 1.00 96.25 107 VAL A N 1
ATOM 873 C CA . VAL A 1 107 ? -4.454 -10.029 -4.507 1.00 96.25 107 VAL A CA 1
ATOM 874 C C . VAL A 1 107 ? -4.877 -8.752 -3.800 1.00 96.25 107 VAL A C 1
ATOM 876 O O . VAL A 1 107 ? -4.574 -8.594 -2.617 1.00 96.25 107 VAL A O 1
ATOM 879 N N . GLN A 1 108 ? -5.607 -7.878 -4.493 1.00 97.19 108 GLN A N 1
ATOM 880 C CA . GLN A 1 108 ? -6.117 -6.635 -3.932 1.00 97.19 108 GLN A CA 1
ATOM 881 C C . GLN A 1 108 ? -7.000 -6.919 -2.723 1.00 97.19 108 GLN A C 1
ATOM 883 O O . GLN A 1 108 ? -6.694 -6.443 -1.636 1.00 97.19 108 GLN A O 1
ATOM 888 N N . GLY A 1 109 ? -8.033 -7.756 -2.890 1.00 96.19 109 GLY A N 1
ATOM 889 C CA . GLY A 1 109 ? -8.963 -8.105 -1.816 1.00 96.19 109 GLY A CA 1
ATOM 890 C C . GLY A 1 109 ? -8.230 -8.615 -0.580 1.00 96.19 109 GLY A C 1
ATOM 891 O O . GLY A 1 109 ? -8.324 -8.002 0.476 1.00 96.19 109 GLY A O 1
ATOM 892 N N . LYS A 1 110 ? -7.379 -9.639 -0.734 1.00 96.31 110 LYS A N 1
ATOM 893 C CA . LYS A 1 110 ? -6.595 -10.196 0.382 1.00 96.31 110 LYS A CA 1
ATOM 894 C C . LYS A 1 110 ? -5.648 -9.186 1.033 1.00 96.31 110 LYS A C 1
ATOM 896 O O . LYS A 1 110 ? -5.439 -9.243 2.241 1.00 96.31 110 LYS A O 1
ATOM 901 N N . THR A 1 111 ? -5.056 -8.287 0.246 1.00 97.81 111 THR A N 1
ATOM 902 C CA . THR A 1 111 ? -4.162 -7.248 0.776 1.00 97.81 111 THR A CA 1
ATOM 903 C C . THR A 1 111 ? -4.947 -6.251 1.621 1.00 97.81 111 THR A C 1
ATOM 905 O O . THR A 1 111 ? -4.555 -5.977 2.749 1.00 97.81 111 THR A O 1
ATOM 908 N N . ILE A 1 112 ? -6.065 -5.740 1.101 1.00 98.31 112 ILE A N 1
ATOM 909 C CA . ILE A 1 112 ? -6.888 -4.754 1.805 1.00 98.31 112 ILE A CA 1
ATOM 910 C C . ILE A 1 112 ? -7.537 -5.375 3.045 1.00 98.31 112 ILE A C 1
ATOM 912 O O . ILE A 1 112 ? -7.400 -4.819 4.130 1.00 98.31 112 ILE A O 1
ATOM 916 N N . ASP A 1 113 ? -8.152 -6.551 2.910 1.00 97.69 113 ASP A N 1
ATOM 917 C CA . ASP A 1 113 ? -8.786 -7.269 4.023 1.00 97.69 113 ASP A CA 1
ATOM 918 C C . ASP A 1 113 ? -7.772 -7.582 5.129 1.00 97.69 113 ASP A C 1
ATOM 920 O O . ASP A 1 113 ? -8.055 -7.399 6.308 1.00 97.69 113 ASP A O 1
ATOM 924 N N . GLY A 1 114 ? -6.559 -8.004 4.758 1.00 97.94 114 GLY A N 1
ATOM 925 C CA . GLY A 1 114 ? -5.501 -8.277 5.723 1.00 97.94 114 GLY A CA 1
ATOM 926 C C . GLY A 1 114 ? -5.025 -7.025 6.465 1.00 97.94 114 GLY A C 1
ATOM 927 O O . GLY A 1 114 ? -4.776 -7.093 7.665 1.00 97.94 114 GLY A O 1
ATOM 928 N N . ILE A 1 115 ? -4.879 -5.887 5.777 1.00 98.62 115 ILE A N 1
ATOM 929 C CA . ILE A 1 115 ? -4.476 -4.630 6.428 1.00 98.62 115 ILE A CA 1
ATOM 930 C C . ILE A 1 115 ? -5.564 -4.164 7.400 1.00 98.62 115 ILE A C 1
ATOM 932 O O . ILE A 1 115 ? -5.245 -3.777 8.522 1.00 98.62 115 ILE A O 1
ATOM 936 N N . LEU A 1 116 ? -6.832 -4.220 6.988 1.00 98.50 116 LEU A N 1
ATOM 937 C CA . LEU A 1 116 ? -7.967 -3.837 7.828 1.00 98.50 116 LEU A CA 1
ATOM 938 C C . LEU A 1 116 ? -8.080 -4.732 9.066 1.00 98.50 116 LEU A C 1
ATOM 940 O O . LEU A 1 116 ? -8.222 -4.211 10.170 1.00 98.50 116 LEU A O 1
ATOM 944 N N . LEU A 1 117 ? -7.883 -6.045 8.903 1.00 97.81 117 LEU A N 1
ATOM 945 C CA . LEU A 1 117 ? -7.838 -6.997 10.012 1.00 97.81 117 LEU A CA 1
ATOM 946 C C . LEU A 1 117 ? -6.745 -6.643 11.031 1.00 97.81 117 LEU A C 1
ATOM 948 O O . LEU A 1 117 ? -7.029 -6.586 12.220 1.00 97.81 117 LEU A O 1
ATOM 952 N N . LEU A 1 118 ? -5.521 -6.331 10.586 1.00 98.25 118 LEU A N 1
ATOM 953 C CA . LEU A 1 118 ? -4.448 -5.918 11.503 1.00 98.25 118 LEU A CA 1
ATOM 954 C C . LEU A 1 118 ? -4.800 -4.630 12.269 1.00 98.25 118 LEU A C 1
ATOM 956 O O . LEU A 1 118 ? -4.422 -4.467 13.427 1.00 98.25 118 LEU A O 1
ATOM 960 N N . ILE A 1 119 ? -5.511 -3.692 11.639 1.00 98.38 119 ILE A N 1
ATOM 961 C CA . ILE A 1 119 ? -5.947 -2.461 12.313 1.00 98.38 119 ILE A CA 1
ATOM 962 C C . ILE A 1 119 ? -7.054 -2.765 13.333 1.00 98.38 119 ILE A C 1
ATOM 964 O O . ILE A 1 119 ? -7.059 -2.191 14.423 1.00 98.38 119 ILE A O 1
ATOM 968 N N . GLU A 1 120 ? -7.980 -3.667 13.009 1.00 97.81 120 GLU A N 1
ATOM 969 C CA . GLU A 1 120 ? -9.013 -4.134 13.936 1.00 97.81 120 GLU A CA 1
ATOM 970 C C . GLU A 1 120 ? -8.406 -4.860 15.148 1.00 97.81 120 GLU A C 1
ATOM 972 O O . GLU A 1 120 ? -8.727 -4.519 16.288 1.00 97.81 120 GLU A O 1
ATOM 977 N N . GLU A 1 121 ? -7.480 -5.794 14.922 1.00 97.56 121 GLU A N 1
ATOM 978 C CA . GLU A 1 121 ? -6.715 -6.490 15.967 1.00 97.56 121 GLU A CA 1
ATOM 979 C C . GLU A 1 121 ? -6.018 -5.482 16.894 1.00 97.56 121 GLU A C 1
ATOM 981 O O . GLU A 1 121 ? -6.144 -5.548 18.121 1.00 97.56 121 GLU A O 1
ATOM 986 N N . GLU A 1 122 ? -5.371 -4.459 16.330 1.00 98.00 122 GLU A N 1
ATOM 987 C CA . GLU A 1 122 ? -4.745 -3.404 17.125 1.00 98.00 122 GLU A CA 1
ATOM 988 C C . GLU A 1 122 ? -5.760 -2.579 17.933 1.00 98.00 122 GLU A C 1
ATOM 990 O O . GLU A 1 122 ? -5.509 -2.234 19.091 1.00 98.00 122 GLU A O 1
ATOM 995 N N . ARG A 1 123 ? -6.927 -2.254 17.364 1.00 97.62 123 ARG A N 1
ATOM 996 C CA . ARG A 1 123 ? -8.016 -1.573 18.091 1.00 97.62 123 ARG A CA 1
ATOM 997 C C . ARG A 1 123 ? -8.558 -2.415 19.243 1.00 97.62 123 ARG A C 1
ATOM 999 O O . ARG A 1 123 ? -9.025 -1.843 20.234 1.00 97.62 123 ARG A O 1
ATOM 1006 N N . ASN A 1 124 ? -8.450 -3.736 19.145 1.00 96.56 124 ASN A N 1
ATOM 1007 C CA . ASN A 1 124 ? -8.793 -4.682 20.203 1.00 96.56 124 ASN A CA 1
ATOM 1008 C C . ASN A 1 124 ? -7.665 -4.878 21.234 1.00 96.56 124 ASN A C 1
ATOM 1010 O O . ASN A 1 124 ? -7.859 -5.569 22.235 1.00 96.56 124 ASN A O 1
ATOM 1014 N N . GLY A 1 125 ? -6.523 -4.207 21.055 1.00 95.81 125 GLY A N 1
ATOM 1015 C CA . GLY A 1 125 ? -5.389 -4.236 21.978 1.00 95.81 125 GLY A CA 1
ATOM 1016 C C . GLY A 1 125 ? -4.367 -5.329 21.675 1.00 95.81 125 GLY A C 1
ATOM 1017 O O . GLY A 1 125 ? -3.487 -5.579 22.501 1.00 95.81 125 GLY A O 1
ATOM 1018 N N . GLU A 1 126 ? -4.466 -5.981 20.517 1.00 97.75 126 GLU A N 1
ATOM 1019 C CA . GLU A 1 126 ? -3.473 -6.951 20.074 1.00 97.75 126 GLU A CA 1
ATOM 1020 C C . GLU A 1 126 ? -2.204 -6.252 19.572 1.00 97.75 126 GLU A C 1
ATOM 1022 O O . GLU A 1 126 ? -2.228 -5.144 19.032 1.00 97.75 126 GLU A O 1
ATOM 1027 N N . ALA A 1 127 ? -1.058 -6.902 19.770 1.00 96.19 127 ALA A N 1
ATOM 1028 C CA . ALA A 1 127 ? 0.214 -6.394 19.280 1.00 96.19 127 ALA A CA 1
ATOM 1029 C C . ALA A 1 127 ? 0.386 -6.762 17.801 1.00 96.19 127 ALA A C 1
ATOM 1031 O O . ALA A 1 127 ? 0.532 -7.938 17.469 1.00 96.19 127 ALA A O 1
ATOM 1032 N N . VAL A 1 128 ? 0.443 -5.752 16.931 1.00 97.38 128 VAL A N 1
ATOM 1033 C CA . VAL A 1 128 ? 0.587 -5.931 15.478 1.00 97.38 128 VAL A CA 1
ATOM 1034 C C . VAL A 1 128 ? 1.902 -5.366 14.942 1.00 97.38 128 VAL A C 1
ATOM 1036 O O . VAL A 1 128 ? 2.548 -4.509 15.551 1.00 97.38 128 VAL A O 1
ATOM 1039 N N . ASP A 1 129 ? 2.307 -5.829 13.760 1.00 97.81 129 ASP A N 1
ATOM 1040 C CA . ASP A 1 129 ? 3.477 -5.299 13.058 1.00 97.81 129 ASP A CA 1
ATOM 1041 C C . ASP A 1 129 ? 3.134 -3.978 12.348 1.00 97.81 129 ASP A C 1
ATOM 1043 O O . ASP A 1 129 ? 2.855 -3.931 11.148 1.00 97.81 129 ASP A O 1
ATOM 1047 N N . ARG A 1 130 ? 3.184 -2.870 13.096 1.00 98.00 130 ARG A N 1
ATOM 1048 C CA . ARG A 1 130 ? 2.956 -1.513 12.564 1.00 98.00 130 ARG A CA 1
ATOM 1049 C C . ARG A 1 130 ? 3.895 -1.146 11.411 1.00 98.00 130 ARG A C 1
ATOM 1051 O O . ARG A 1 130 ? 3.541 -0.326 10.566 1.00 98.00 130 ARG A O 1
ATOM 1058 N N . SER A 1 131 ? 5.097 -1.728 11.367 1.00 98.19 131 SER A N 1
ATOM 1059 C CA . SER A 1 131 ? 6.062 -1.456 10.297 1.00 98.19 131 SER A CA 1
ATOM 1060 C C . SER A 1 131 ? 5.624 -2.081 8.972 1.00 98.19 131 SER A C 1
ATOM 1062 O O . SER A 1 131 ? 5.755 -1.449 7.922 1.00 98.19 131 SER A O 1
ATOM 1064 N N . LEU A 1 132 ? 5.022 -3.273 9.032 1.00 98.56 132 LEU A N 1
ATOM 1065 C CA . LEU A 1 132 ? 4.401 -3.928 7.886 1.00 98.56 132 LEU A CA 1
ATOM 1066 C C . LEU A 1 132 ? 3.205 -3.121 7.369 1.00 98.56 132 LEU A C 1
ATOM 1068 O O . LEU A 1 132 ? 3.135 -2.874 6.167 1.00 98.56 132 LEU A O 1
ATOM 1072 N N . ILE A 1 133 ? 2.316 -2.666 8.264 1.00 98.62 133 ILE A N 1
ATOM 1073 C CA . ILE A 1 133 ? 1.156 -1.832 7.897 1.00 98.62 133 ILE A CA 1
ATOM 1074 C C . ILE A 1 133 ? 1.628 -0.560 7.188 1.00 98.62 133 ILE A C 1
ATOM 1076 O O . ILE A 1 133 ? 1.198 -0.293 6.067 1.00 98.62 133 ILE A O 1
ATOM 1080 N N . ARG A 1 134 ? 2.576 0.177 7.786 1.00 98.62 134 ARG A N 1
ATOM 1081 C CA . ARG A 1 134 ? 3.148 1.391 7.180 1.00 98.62 134 ARG A CA 1
ATOM 1082 C C . ARG A 1 134 ? 3.708 1.106 5.788 1.00 98.62 134 ARG A C 1
ATOM 1084 O O . ARG A 1 134 ? 3.400 1.830 4.851 1.00 98.62 134 ARG A O 1
ATOM 1091 N N . SER A 1 135 ? 4.514 0.053 5.646 1.00 98.69 135 SER A N 1
ATOM 1092 C CA . SER A 1 135 ? 5.156 -0.291 4.371 1.00 98.69 135 SER A CA 1
ATOM 1093 C C . SER A 1 135 ? 4.134 -0.615 3.274 1.00 98.69 135 SER A C 1
ATOM 1095 O O . SER A 1 135 ? 4.281 -0.169 2.137 1.00 98.69 135 SER A O 1
ATOM 1097 N N . LEU A 1 136 ? 3.069 -1.347 3.614 1.00 98.81 136 LEU A N 1
ATOM 1098 C CA . LEU A 1 136 ? 2.002 -1.688 2.674 1.00 98.81 136 LEU A CA 1
ATOM 1099 C C . LEU A 1 136 ? 1.130 -0.483 2.313 1.00 98.81 136 LEU A C 1
ATOM 1101 O O . LEU A 1 136 ? 0.809 -0.308 1.143 1.00 98.81 136 LEU A O 1
ATOM 1105 N N . LEU A 1 137 ? 0.776 0.371 3.275 1.00 98.69 137 LEU A N 1
ATOM 1106 C CA . LEU A 1 137 ? 0.007 1.583 2.988 1.00 98.69 137 LEU A CA 1
ATOM 1107 C C . LEU A 1 137 ? 0.816 2.578 2.151 1.00 98.69 137 LEU A C 1
ATOM 1109 O O . LEU A 1 137 ? 0.295 3.101 1.170 1.00 98.69 137 LEU A O 1
ATOM 1113 N N . SER A 1 138 ? 2.110 2.751 2.445 1.00 98.31 138 SER A N 1
ATOM 1114 C CA . SER A 1 138 ? 3.013 3.539 1.596 1.00 98.31 138 SER A CA 1
ATOM 1115 C C . SER A 1 138 ? 3.111 2.975 0.177 1.00 98.31 138 SER A C 1
ATOM 1117 O O . SER A 1 138 ? 3.060 3.746 -0.774 1.00 98.31 138 SER A O 1
ATOM 1119 N N . MET A 1 139 ? 3.159 1.646 0.005 1.00 98.69 139 MET A N 1
ATOM 1120 C CA . MET A 1 139 ? 3.066 1.023 -1.321 1.00 98.69 139 MET A CA 1
ATOM 1121 C C . MET A 1 139 ? 1.761 1.408 -2.035 1.00 98.69 139 MET A C 1
ATOM 1123 O O . MET A 1 139 ? 1.796 1.764 -3.209 1.00 98.69 139 MET A O 1
ATOM 1127 N N . LEU A 1 140 ? 0.605 1.355 -1.364 1.00 98.62 140 LEU A N 1
ATOM 1128 C CA . LEU A 1 140 ? -0.667 1.749 -1.985 1.00 98.62 140 LEU A CA 1
ATOM 1129 C C . LEU A 1 140 ? -0.682 3.237 -2.380 1.00 98.62 140 LEU A C 1
ATOM 1131 O O . LEU A 1 140 ? -1.238 3.569 -3.431 1.00 98.62 140 LEU A O 1
ATOM 1135 N N . SER A 1 141 ? -0.058 4.117 -1.587 1.00 98.06 141 SER A N 1
ATOM 1136 C CA . SER A 1 141 ? 0.102 5.542 -1.917 1.00 98.06 141 SER A CA 1
ATOM 1137 C C . SER A 1 141 ? 1.036 5.749 -3.115 1.00 98.06 141 SER A C 1
ATOM 1139 O O . SER A 1 141 ? 0.663 6.447 -4.058 1.00 98.06 141 SER A O 1
ATOM 1141 N N . ASP A 1 142 ? 2.195 5.081 -3.147 1.00 97.81 142 ASP A N 1
ATOM 1142 C CA . ASP A 1 142 ? 3.152 5.136 -4.265 1.00 97.81 142 ASP A CA 1
ATOM 1143 C C . ASP A 1 142 ? 2.524 4.651 -5.582 1.00 97.81 142 ASP A C 1
ATOM 1145 O O . ASP A 1 142 ? 2.793 5.189 -6.658 1.00 97.81 142 ASP A O 1
ATOM 1149 N N . LEU A 1 143 ? 1.651 3.643 -5.502 1.00 98.19 143 LEU A N 1
ATOM 1150 C CA . LEU A 1 143 ? 0.903 3.109 -6.642 1.00 98.19 143 LEU A CA 1
ATOM 1151 C C . LEU A 1 143 ? -0.368 3.915 -6.959 1.00 98.19 143 LEU A C 1
ATOM 1153 O O . LEU A 1 143 ? -1.037 3.627 -7.952 1.00 98.19 143 LEU A O 1
ATOM 1157 N N . GLN A 1 144 ? -0.690 4.942 -6.169 1.00 97.50 144 GLN A N 1
ATOM 1158 C CA . GLN A 1 144 ? -1.867 5.801 -6.338 1.00 97.50 144 GLN A CA 1
ATOM 1159 C C . GLN A 1 144 ? -3.203 5.044 -6.278 1.00 97.50 144 GLN A C 1
ATOM 1161 O O . GLN A 1 144 ? -4.150 5.403 -6.970 1.00 97.50 144 GLN A O 1
ATOM 1166 N N . VAL A 1 145 ? -3.276 3.991 -5.461 1.00 97.81 145 VAL A N 1
ATOM 1167 C CA . VAL A 1 145 ? -4.496 3.185 -5.259 1.00 97.81 145 VAL A CA 1
ATOM 1168 C C . VAL A 1 145 ? -5.025 3.252 -3.822 1.00 97.81 145 VAL A C 1
ATOM 1170 O O . VAL A 1 145 ? -6.068 2.675 -3.527 1.00 97.81 145 VAL A O 1
ATOM 1173 N N . TYR A 1 146 ? -4.326 3.954 -2.922 1.00 98.19 146 TYR A N 1
ATOM 1174 C CA . TYR A 1 146 ? -4.684 4.076 -1.503 1.00 98.19 146 TYR A CA 1
ATOM 1175 C C . TYR A 1 146 ? -6.131 4.546 -1.297 1.00 98.19 146 TYR A C 1
ATOM 1177 O O . TYR A 1 146 ? -6.910 3.867 -0.631 1.00 98.19 146 TYR A O 1
ATOM 1185 N N . GLN A 1 147 ? -6.515 5.664 -1.919 1.00 95.31 147 GLN A N 1
ATOM 1186 C CA . GLN A 1 147 ? -7.841 6.257 -1.718 1.00 95.31 147 GLN A CA 1
ATOM 1187 C C . GLN A 1 147 ? -8.966 5.343 -2.228 1.00 95.31 147 GLN A C 1
ATOM 1189 O O . GLN A 1 147 ? -9.937 5.080 -1.522 1.00 95.31 147 GLN A O 1
ATOM 1194 N N . GLU A 1 148 ? -8.815 4.818 -3.448 1.00 94.38 148 GLU A N 1
ATOM 1195 C CA . GLU A 1 148 ? -9.850 4.008 -4.103 1.00 94.38 148 GLU A CA 1
ATOM 1196 C C . GLU A 1 148 ? -9.971 2.587 -3.539 1.00 94.38 148 GLU A C 1
ATOM 1198 O O . GLU A 1 148 ? -11.071 2.041 -3.498 1.00 94.38 148 GLU A O 1
ATOM 1203 N N . SER A 1 149 ? -8.860 1.979 -3.108 1.00 95.69 149 SER A N 1
ATOM 1204 C CA . SER A 1 149 ? -8.837 0.571 -2.690 1.00 95.69 149 SER A CA 1
ATOM 1205 C C . SER A 1 149 ? -8.938 0.392 -1.178 1.00 95.69 149 SER A C 1
ATOM 1207 O O . SER A 1 149 ? -9.517 -0.594 -0.726 1.00 95.69 149 SER A O 1
ATOM 1209 N N . PHE A 1 150 ? -8.362 1.311 -0.395 1.00 98.38 150 PHE A N 1
ATOM 1210 C CA . PHE A 1 150 ? -8.233 1.177 1.057 1.00 98.38 150 PHE A CA 1
ATOM 1211 C C . PHE A 1 150 ? -9.077 2.199 1.820 1.00 98.38 150 PHE A C 1
ATOM 1213 O O . PHE A 1 150 ? -9.926 1.802 2.613 1.00 98.38 150 PHE A O 1
ATOM 1220 N N . GLU A 1 151 ? -8.873 3.497 1.583 1.00 97.75 151 GLU A N 1
ATOM 1221 C CA . GLU A 1 151 ? -9.364 4.559 2.474 1.00 97.75 151 GLU A CA 1
ATOM 1222 C C . GLU A 1 151 ? -10.883 4.538 2.660 1.00 97.75 151 GLU A C 1
ATOM 1224 O O . GLU A 1 151 ? -11.366 4.574 3.789 1.00 97.75 151 GLU A O 1
ATOM 1229 N N . HIS A 1 152 ? -11.649 4.400 1.573 1.00 95.88 152 HIS A N 1
ATOM 1230 C CA . HIS A 1 152 ? -13.108 4.330 1.669 1.00 95.88 152 HIS A CA 1
ATOM 1231 C C . HIS A 1 152 ? -13.570 3.174 2.570 1.00 95.88 152 HIS A C 1
ATOM 1233 O O . HIS A 1 152 ? -14.431 3.355 3.430 1.00 95.88 152 HIS A O 1
ATOM 1239 N N . ARG A 1 153 ? -12.979 1.985 2.395 1.00 97.44 153 ARG A N 1
ATOM 1240 C CA . ARG A 1 153 ? -13.307 0.803 3.202 1.00 97.44 153 ARG A CA 1
ATOM 1241 C C . ARG A 1 153 ? -12.862 0.967 4.651 1.00 97.44 153 ARG A C 1
ATOM 1243 O O . ARG A 1 153 ? -13.620 0.645 5.557 1.00 97.44 153 ARG A O 1
ATOM 1250 N N . PHE A 1 154 ? -11.670 1.516 4.866 1.00 98.44 154 PHE A N 1
ATOM 1251 C CA . PHE A 1 154 ? -11.158 1.825 6.197 1.00 98.44 154 PHE A CA 1
ATOM 1252 C C . PHE A 1 154 ? -12.101 2.760 6.962 1.00 98.44 154 PHE A C 1
ATOM 1254 O O . PHE A 1 154 ? -12.424 2.490 8.120 1.00 98.44 154 PHE A O 1
ATOM 1261 N N . LEU A 1 155 ? -12.578 3.832 6.326 1.00 97.75 155 LEU A N 1
ATOM 1262 C CA . LEU A 1 155 ? -13.516 4.771 6.940 1.00 97.75 155 LEU A CA 1
ATOM 1263 C C . LEU A 1 155 ? -14.875 4.118 7.221 1.00 97.75 155 LEU A C 1
ATOM 1265 O O . LEU A 1 155 ? -15.452 4.348 8.282 1.00 97.75 155 LEU A O 1
ATOM 1269 N N . GLU A 1 156 ? -15.381 3.290 6.306 1.00 97.38 156 GLU A N 1
ATOM 1270 C CA . GLU A 1 156 ? -16.629 2.542 6.494 1.00 97.38 156 GLU A CA 1
ATOM 1271 C C . GLU A 1 156 ? -16.547 1.594 7.700 1.00 97.38 156 GLU A C 1
ATOM 1273 O O . GLU A 1 156 ? -17.369 1.687 8.613 1.00 97.38 156 GLU A O 1
ATOM 1278 N N . GLU A 1 157 ? -15.513 0.754 7.766 1.00 97.31 157 GLU A N 1
ATOM 1279 C CA . GLU A 1 157 ? -15.310 -0.184 8.875 1.00 97.31 157 GLU A CA 1
ATOM 1280 C C . GLU A 1 157 ? -15.063 0.546 10.203 1.00 97.31 157 GLU A C 1
ATOM 1282 O O . GLU A 1 157 ? -15.611 0.166 11.240 1.00 97.31 157 GLU A O 1
ATOM 1287 N N . THR A 1 158 ? -14.320 1.656 10.173 1.00 97.50 158 THR A N 1
ATOM 1288 C CA . THR A 1 158 ? -14.091 2.512 11.348 1.00 97.50 158 THR A CA 1
ATOM 1289 C C . THR A 1 158 ? -15.393 3.131 11.863 1.00 97.50 158 THR A C 1
ATOM 1291 O O . THR A 1 158 ? -15.644 3.128 13.070 1.00 97.50 158 THR A O 1
ATOM 1294 N N . ASN A 1 159 ? -16.256 3.614 10.965 1.00 97.69 159 ASN A N 1
ATOM 1295 C CA . ASN A 1 159 ? -17.566 4.152 11.326 1.00 97.69 159 ASN A CA 1
ATOM 1296 C C . ASN A 1 159 ? -18.470 3.078 11.938 1.00 97.69 159 ASN A C 1
ATOM 1298 O O . ASN A 1 159 ? -19.099 3.321 12.970 1.00 97.69 159 ASN A O 1
ATOM 1302 N N . CYS A 1 160 ? -18.522 1.885 11.340 1.00 97.25 160 CYS A N 1
ATOM 1303 C CA . CYS A 1 160 ? -19.291 0.763 11.875 1.00 97.25 160 CYS A CA 1
ATOM 1304 C C . CYS A 1 160 ? -18.805 0.355 13.273 1.00 97.25 160 CYS A C 1
ATOM 1306 O O . CYS A 1 160 ? -19.626 0.194 14.182 1.00 97.25 160 CYS A O 1
ATOM 1308 N N . LEU A 1 161 ? -17.487 0.249 13.461 1.00 96.69 161 LEU A N 1
ATOM 1309 C CA . LEU A 1 161 ? -16.872 -0.105 14.738 1.00 96.69 161 LEU A CA 1
ATOM 1310 C C . LEU A 1 161 ? -17.227 0.911 15.825 1.00 96.69 161 LEU A C 1
ATOM 1312 O O . LEU A 1 161 ? -17.746 0.525 16.874 1.00 96.69 161 LEU A O 1
ATOM 1316 N N . TYR A 1 162 ? -17.007 2.207 15.586 1.00 97.50 162 TYR A N 1
ATOM 1317 C CA . TYR A 1 162 ? -17.261 3.223 16.611 1.00 97.50 162 TYR A CA 1
ATOM 1318 C C . TYR A 1 162 ? -18.746 3.489 16.857 1.00 97.50 162 TYR A C 1
ATOM 1320 O O . TYR A 1 162 ? -19.120 3.813 17.986 1.00 97.50 162 TYR A O 1
ATOM 1328 N N . ALA A 1 163 ? -19.616 3.285 15.863 1.00 97.56 163 ALA A N 1
ATOM 1329 C CA . ALA A 1 163 ? -21.060 3.315 16.080 1.00 97.56 163 ALA A CA 1
ATOM 1330 C C . ALA A 1 163 ? -21.505 2.202 17.045 1.00 97.56 163 ALA A C 1
ATOM 1332 O O . ALA A 1 163 ? -22.250 2.467 17.993 1.00 97.56 163 ALA A O 1
ATOM 1333 N N . ALA A 1 164 ? -21.019 0.972 16.842 1.00 97.00 164 ALA A N 1
ATOM 1334 C CA . ALA A 1 164 ? -21.329 -0.162 17.709 1.00 97.00 164 ALA A CA 1
ATOM 1335 C C . ALA A 1 164 ? -20.696 -0.013 19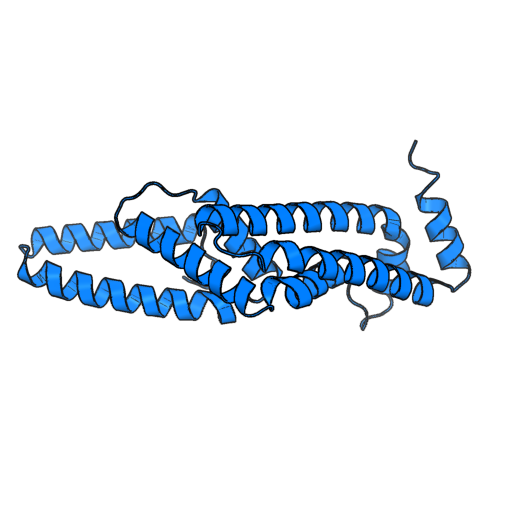.104 1.00 97.00 164 ALA A C 1
ATOM 1337 O O . ALA A 1 164 ? -21.374 -0.203 20.117 1.00 97.00 164 ALA A O 1
ATOM 1338 N N . GLU A 1 165 ? -19.418 0.372 19.173 1.00 97.19 165 GLU A N 1
ATOM 1339 C CA . GLU A 1 165 ? -18.700 0.589 20.432 1.00 97.19 165 GLU A CA 1
ATOM 1340 C C . GLU A 1 165 ? -19.359 1.697 21.266 1.00 97.19 165 GLU A C 1
ATOM 1342 O O . GLU A 1 165 ? -19.590 1.505 22.460 1.00 97.19 165 GLU A O 1
ATOM 1347 N N . GLY A 1 166 ? -19.738 2.814 20.636 1.00 96.81 166 GLY A N 1
ATOM 1348 C CA . GLY A 1 166 ? -20.409 3.931 21.299 1.00 96.81 166 GLY A CA 1
ATOM 1349 C C . GLY A 1 166 ? -21.768 3.545 21.884 1.00 96.81 166 GLY A C 1
ATOM 1350 O O . GLY A 1 166 ? -22.028 3.804 23.059 1.00 96.81 166 GLY A O 1
ATOM 1351 N N . GLN A 1 167 ? -22.622 2.873 21.099 1.00 96.75 167 GLN A N 1
ATOM 1352 C CA . GLN A 1 167 ? -23.936 2.414 21.572 1.00 96.75 167 GLN A CA 1
ATOM 1353 C C . GLN A 1 167 ? -23.820 1.443 22.746 1.00 96.75 167 GLN A C 1
ATOM 1355 O O . GLN A 1 167 ? -24.559 1.563 23.724 1.00 96.75 167 GLN A O 1
ATOM 1360 N N . ARG A 1 168 ? -22.883 0.497 22.653 1.00 97.44 168 ARG A N 1
ATOM 1361 C CA . ARG A 1 168 ? -22.650 -0.513 23.681 1.00 97.44 168 ARG A CA 1
ATOM 1362 C C . ARG A 1 168 ? -22.124 0.117 24.973 1.00 97.44 168 ARG A C 1
ATOM 1364 O O . ARG A 1 168 ? -22.711 -0.065 26.036 1.00 97.44 168 ARG A O 1
ATOM 1371 N N . LEU A 1 169 ? -21.053 0.907 24.890 1.00 96.81 169 LEU A N 1
ATOM 1372 C CA . LEU A 1 169 ? -20.398 1.467 26.074 1.00 96.81 169 LEU A CA 1
ATOM 1373 C C . LEU A 1 169 ? -21.231 2.532 26.786 1.00 96.81 169 LEU A C 1
ATOM 1375 O O . LEU A 1 169 ? -21.118 2.654 28.001 1.00 96.81 169 LEU A O 1
ATOM 1379 N N . MET A 1 170 ? -22.092 3.259 26.071 1.00 94.88 170 MET A N 1
ATOM 1380 C CA . MET A 1 170 ? -23.006 4.225 26.688 1.00 94.88 170 MET A CA 1
ATOM 1381 C C . MET A 1 170 ? -24.080 3.556 27.566 1.00 94.88 170 MET A C 1
ATOM 1383 O O . MET A 1 170 ? -24.642 4.211 28.438 1.00 94.88 170 MET A O 1
ATOM 1387 N N . GLN A 1 171 ? -24.373 2.268 27.348 1.00 95.88 171 GLN A N 1
ATOM 1388 C CA . GLN A 1 171 ? -25.281 1.484 28.196 1.00 95.88 171 GLN A CA 1
ATOM 1389 C C . GLN A 1 171 ? -24.545 0.757 29.328 1.00 95.88 171 GLN A C 1
ATOM 1391 O O . GLN A 1 171 ? -25.124 0.521 30.385 1.00 95.88 171 GLN A O 1
ATOM 1396 N N . GLU A 1 172 ? -23.289 0.373 29.098 1.00 96.25 172 GLU A N 1
ATOM 1397 C CA . GLU A 1 172 ? -22.499 -0.426 30.040 1.00 96.25 172 GLU A CA 1
ATOM 1398 C C . GLU A 1 172 ? -21.732 0.397 31.083 1.00 96.25 172 GLU A C 1
ATOM 1400 O O . GLU A 1 172 ? -21.366 -0.152 32.121 1.00 96.25 172 GLU A O 1
ATOM 1405 N N . ARG A 1 173 ? -21.427 1.672 30.803 1.00 95.19 173 ARG A N 1
ATOM 1406 C CA . ARG A 1 173 ? -20.523 2.493 31.622 1.00 95.19 173 ARG A CA 1
ATOM 1407 C C . ARG A 1 173 ? -21.161 3.795 32.084 1.00 95.19 173 ARG A C 1
ATOM 1409 O O . ARG A 1 173 ? -22.005 4.374 31.406 1.00 95.19 173 ARG A O 1
ATOM 1416 N N . GLU A 1 174 ? -20.670 4.296 33.212 1.00 97.00 174 GLU A N 1
ATOM 1417 C CA . GLU A 1 174 ? -20.970 5.649 33.679 1.00 97.00 174 GLU A CA 1
ATOM 1418 C C . GLU A 1 174 ? -20.387 6.706 32.728 1.00 97.00 174 GLU A C 1
ATOM 1420 O O . GLU A 1 174 ? -19.380 6.486 32.047 1.00 97.00 174 GLU A O 1
ATOM 1425 N N . VAL A 1 175 ? -20.986 7.901 32.717 1.00 96.06 175 VAL A N 1
ATOM 1426 C CA . VAL A 1 175 ? -20.604 8.988 31.792 1.00 96.06 175 VAL A CA 1
ATOM 1427 C C . VAL A 1 175 ? -19.118 9.344 31.902 1.00 96.06 175 VAL A C 1
ATOM 1429 O O . VAL A 1 175 ? -18.460 9.568 30.888 1.00 96.06 175 VAL A O 1
ATOM 1432 N N . SER A 1 176 ? -18.564 9.382 33.116 1.00 96.81 176 SER A N 1
ATOM 1433 C CA . SER A 1 176 ? -17.147 9.697 33.337 1.00 96.81 176 SER A CA 1
ATOM 1434 C C . SER A 1 176 ? -16.211 8.655 32.715 1.00 96.81 176 SER A C 1
ATOM 1436 O O . SER A 1 176 ? -15.228 9.019 32.070 1.00 96.81 176 SER A O 1
ATOM 1438 N N . GLU A 1 177 ? -16.524 7.368 32.866 1.00 97.25 177 GLU A N 1
ATOM 1439 C CA . GLU A 1 177 ? -15.751 6.259 32.298 1.00 97.25 177 GLU A CA 1
ATOM 1440 C C . GLU A 1 177 ? -15.867 6.212 30.773 1.00 97.25 177 GLU A C 1
ATOM 1442 O O . GLU A 1 177 ? -14.882 5.943 30.081 1.00 97.25 177 GLU A O 1
ATOM 1447 N N . TYR A 1 178 ? -17.053 6.515 30.237 1.00 97.38 178 TYR A N 1
ATOM 1448 C CA . TYR A 1 178 ? -17.270 6.643 28.800 1.00 97.38 178 TYR A CA 1
ATOM 1449 C C . TYR A 1 178 ? -16.441 7.787 28.203 1.00 97.38 178 TYR A C 1
ATOM 1451 O O . TYR A 1 178 ? -15.734 7.580 27.220 1.00 97.38 178 TYR A O 1
ATOM 1459 N N . LEU A 1 179 ? -16.451 8.976 28.814 1.00 97.44 179 LEU A N 1
ATOM 1460 C CA . LEU A 1 179 ? -15.650 10.111 28.339 1.00 97.44 179 LEU A CA 1
ATOM 1461 C C . LEU A 1 179 ? -14.145 9.827 28.404 1.00 97.44 179 LEU A C 1
ATOM 1463 O O . LEU A 1 179 ? -13.412 10.199 27.488 1.00 97.44 179 LEU A O 1
ATOM 1467 N N . HIS A 1 180 ? -13.684 9.129 29.445 1.00 97.69 180 HIS A N 1
ATOM 1468 C CA . HIS A 1 180 ? -12.293 8.687 29.523 1.00 97.69 180 HIS A CA 1
ATOM 1469 C C . HIS A 1 180 ? -11.940 7.712 28.388 1.00 97.69 180 HIS A C 1
ATOM 1471 O O . HIS A 1 180 ? -10.892 7.851 27.757 1.00 97.69 180 HIS A O 1
ATOM 1477 N N . HIS A 1 181 ? -12.835 6.766 28.084 1.00 97.06 181 HIS A N 1
ATOM 1478 C CA . HIS A 1 181 ? -12.678 5.839 26.960 1.00 97.06 181 HIS A CA 1
ATOM 1479 C C . HIS A 1 181 ? -12.633 6.561 25.609 1.00 97.06 181 HIS A C 1
ATOM 1481 O O . HIS A 1 181 ? -11.763 6.267 24.795 1.00 97.06 181 HIS A O 1
ATOM 1487 N N . VAL A 1 182 ? -13.517 7.538 25.385 1.00 97.62 182 VAL A N 1
ATOM 1488 C CA . VAL A 1 182 ? -13.521 8.354 24.159 1.00 97.62 182 VAL A CA 1
ATOM 1489 C C . VAL A 1 182 ? -12.199 9.100 23.996 1.00 97.62 182 VAL A C 1
ATOM 1491 O O . VAL A 1 182 ? -11.607 9.046 22.922 1.00 97.62 182 VAL A O 1
ATOM 1494 N N . ASN A 1 183 ? -11.700 9.748 25.055 1.00 97.94 183 ASN A N 1
ATOM 1495 C CA . ASN A 1 183 ? -10.418 10.451 24.993 1.00 97.94 183 ASN A CA 1
ATOM 1496 C C . ASN A 1 183 ? -9.269 9.497 24.632 1.00 97.94 183 ASN A C 1
ATOM 1498 O O . ASN A 1 183 ? -8.470 9.802 23.753 1.00 97.94 183 ASN A O 1
ATOM 1502 N N . LYS A 1 184 ? -9.244 8.308 25.246 1.00 97.44 184 LYS A N 1
ATOM 1503 C CA . LYS A 1 184 ? -8.268 7.266 24.918 1.00 97.44 184 LYS A CA 1
ATOM 1504 C C . LYS A 1 184 ? -8.346 6.856 23.441 1.00 97.44 184 LYS A C 1
ATOM 1506 O O . LYS A 1 184 ? -7.316 6.797 22.784 1.00 97.44 184 LYS A O 1
ATOM 1511 N N . ARG A 1 185 ? -9.544 6.613 22.894 1.00 97.56 185 ARG A N 1
ATOM 1512 C CA . ARG A 1 185 ? -9.710 6.247 21.474 1.00 97.56 185 ARG A CA 1
ATOM 1513 C C . ARG A 1 185 ? -9.231 7.342 20.523 1.00 97.56 185 ARG A C 1
ATOM 1515 O O . ARG A 1 185 ? -8.592 7.027 19.527 1.00 97.56 185 ARG A O 1
ATOM 1522 N N . LEU A 1 186 ? -9.501 8.610 20.834 1.00 97.62 186 LEU A N 1
ATOM 1523 C CA . LEU A 1 186 ? -9.023 9.737 20.026 1.00 97.62 186 LEU A CA 1
ATOM 1524 C C . LEU A 1 186 ? -7.492 9.810 19.998 1.00 97.62 186 LEU A C 1
ATOM 1526 O O . LEU A 1 186 ? -6.910 10.004 18.934 1.00 97.62 186 LEU A O 1
ATOM 1530 N N . GLU A 1 187 ? -6.841 9.618 21.147 1.00 97.88 187 GLU A N 1
ATOM 1531 C CA . GLU A 1 187 ? -5.378 9.558 21.238 1.00 97.88 187 GLU A CA 1
ATOM 1532 C C . GLU A 1 187 ? -4.810 8.364 20.452 1.00 97.88 187 GLU A C 1
ATOM 1534 O O . GLU A 1 187 ? -3.843 8.520 19.707 1.00 97.88 187 GLU A O 1
ATOM 1539 N N . GLU A 1 188 ? -5.435 7.188 20.565 1.00 97.25 188 GLU A N 1
ATOM 1540 C CA . GLU A 1 188 ? -5.026 5.984 19.836 1.00 97.25 188 GLU A CA 1
ATOM 1541 C C . GLU A 1 188 ? -5.185 6.128 18.313 1.00 97.25 188 GLU A C 1
ATOM 1543 O O . GLU A 1 188 ? -4.323 5.676 17.564 1.00 97.25 188 GLU A O 1
ATOM 1548 N N . GLU A 1 189 ? -6.268 6.725 17.808 1.00 97.19 189 GLU A N 1
ATOM 1549 C CA . GLU A 1 189 ? -6.435 6.955 16.363 1.00 97.19 189 GLU A CA 1
ATOM 1550 C C . GLU A 1 189 ? -5.490 8.051 15.849 1.00 97.19 189 GLU A C 1
ATOM 1552 O O . GLU A 1 189 ? -4.912 7.899 14.773 1.00 97.19 189 GLU A O 1
ATOM 1557 N N . ALA A 1 190 ? -5.240 9.106 16.633 1.00 95.75 190 ALA A N 1
ATOM 1558 C CA . ALA A 1 190 ? -4.242 10.118 16.284 1.00 95.75 190 ALA A CA 1
ATOM 1559 C C . ALA A 1 190 ? -2.834 9.507 16.151 1.00 95.75 190 ALA A C 1
ATOM 1561 O O . ALA A 1 190 ? -2.099 9.823 15.211 1.00 95.75 190 ALA A O 1
ATOM 1562 N N . ASP A 1 191 ? -2.472 8.587 17.049 1.00 96.88 191 ASP A N 1
ATOM 1563 C CA . ASP A 1 191 ? -1.221 7.832 16.965 1.00 96.88 191 ASP A CA 1
ATOM 1564 C C . ASP A 1 191 ? -1.159 6.950 15.706 1.00 96.88 191 ASP A C 1
ATOM 1566 O O . ASP A 1 191 ? -0.136 6.948 15.019 1.00 96.88 191 ASP A O 1
ATOM 1570 N N . ARG A 1 192 ? -2.247 6.259 15.335 1.00 96.81 192 ARG A N 1
ATOM 1571 C CA . ARG A 1 192 ? -2.312 5.448 14.098 1.00 96.81 192 ARG A CA 1
ATOM 1572 C C . ARG A 1 192 ? -2.101 6.280 12.845 1.00 96.81 192 ARG A C 1
ATOM 1574 O O . ARG A 1 192 ? -1.340 5.880 11.961 1.00 96.81 192 ARG A O 1
ATOM 1581 N N . VAL A 1 193 ? -2.722 7.457 12.792 1.00 95.19 193 VAL A N 1
ATOM 1582 C CA . VAL A 1 193 ? -2.559 8.389 11.675 1.00 95.19 193 VAL A CA 1
ATOM 1583 C C . VAL A 1 193 ? -1.093 8.777 11.499 1.00 95.19 193 VAL A C 1
ATOM 1585 O O . VAL A 1 193 ? -0.546 8.676 10.407 1.00 95.19 193 VAL A O 1
ATOM 1588 N N . ILE A 1 194 ? -0.421 9.158 12.585 1.00 94.81 194 ILE A N 1
ATOM 1589 C CA . ILE A 1 194 ? 1.002 9.528 12.553 1.00 94.81 194 ILE A CA 1
ATOM 1590 C C . ILE A 1 194 ? 1.888 8.307 12.240 1.00 94.81 194 ILE A C 1
ATOM 1592 O O . ILE A 1 194 ? 2.952 8.415 11.612 1.00 94.81 194 ILE A O 1
ATOM 1596 N N . THR A 1 195 ? 1.469 7.127 12.696 1.00 96.12 195 THR A N 1
ATOM 1597 C CA . THR A 1 195 ? 2.296 5.923 12.678 1.00 96.12 195 THR A CA 1
ATOM 1598 C C . THR A 1 195 ? 2.199 5.117 11.390 1.00 96.12 195 THR A C 1
ATOM 1600 O O . THR A 1 195 ? 3.166 4.430 11.070 1.00 96.12 195 THR A O 1
ATOM 1603 N N . TYR A 1 196 ? 1.110 5.146 10.628 1.00 97.50 196 TYR A N 1
ATOM 1604 C CA . TYR A 1 196 ? 1.082 4.388 9.370 1.00 97.50 196 TYR A CA 1
ATOM 1605 C C . TYR A 1 196 ? 0.058 4.830 8.323 1.00 97.50 196 TYR A C 1
ATOM 1607 O O . TYR A 1 196 ? 0.221 4.410 7.179 1.00 97.50 196 TYR A O 1
ATOM 1615 N N . LEU A 1 197 ? -0.961 5.629 8.657 1.00 96.19 197 LEU A N 1
ATOM 1616 C CA . LEU A 1 197 ? -1.928 6.089 7.650 1.00 96.19 197 LEU A CA 1
ATOM 1617 C C . LEU A 1 197 ? -1.357 7.232 6.801 1.00 96.19 197 LEU A C 1
ATOM 1619 O O . LEU A 1 197 ? -0.402 7.913 7.184 1.00 96.19 197 LEU A O 1
ATOM 1623 N N . ASP A 1 198 ? -1.953 7.432 5.629 1.00 92.38 198 ASP A N 1
ATOM 1624 C CA . ASP A 1 198 ? -1.651 8.579 4.782 1.00 92.38 198 ASP A CA 1
ATOM 1625 C C . ASP A 1 198 ? -2.199 9.875 5.412 1.00 92.38 198 ASP A C 1
ATOM 1627 O O . ASP A 1 198 ? -3.229 9.869 6.087 1.00 92.38 198 ASP A O 1
ATOM 1631 N N . GLN A 1 199 ? -1.525 11.007 5.185 1.00 87.25 199 GLN A N 1
ATOM 1632 C CA . GLN A 1 199 ? -1.976 12.308 5.702 1.00 87.25 199 GLN A CA 1
ATOM 1633 C C . GLN A 1 199 ? -3.321 12.741 5.114 1.00 87.25 199 GLN A C 1
ATOM 1635 O O . GLN A 1 199 ? -4.012 13.551 5.722 1.00 87.25 199 GLN A O 1
ATOM 1640 N N . SER A 1 200 ? -3.691 12.215 3.945 1.00 88.88 200 SER A N 1
ATOM 1641 C CA . SER A 1 200 ? -5.008 12.452 3.352 1.00 88.88 200 SER A CA 1
ATOM 1642 C C . SER A 1 200 ? -6.169 11.875 4.170 1.00 88.88 200 SER A C 1
ATOM 1644 O O . SER A 1 200 ? -7.286 12.358 4.014 1.00 88.88 200 SER A O 1
ATOM 1646 N N . THR A 1 201 ? -5.901 10.937 5.086 1.00 88.12 201 THR A N 1
ATOM 1647 C CA . THR A 1 201 ? -6.900 10.302 5.966 1.00 88.12 201 THR A CA 1
ATOM 1648 C C . THR A 1 201 ? -7.132 11.076 7.282 1.00 88.12 201 THR A C 1
ATOM 1650 O O . THR A 1 201 ? -7.763 10.550 8.197 1.00 88.12 201 THR A O 1
ATOM 1653 N N . GLN A 1 202 ? -6.607 12.304 7.410 1.00 65.62 202 GLN A N 1
ATOM 1654 C CA . GLN A 1 202 ? -6.812 13.192 8.570 1.00 65.62 202 GLN A CA 1
ATOM 1655 C C . GLN A 1 202 ? -8.149 13.934 8.567 1.00 65.62 202 GLN A C 1
ATOM 1657 O O . GLN A 1 202 ? -8.581 14.401 7.490 1.00 65.62 202 GLN A O 1
#

Radius of gyration: 22.3 Å; chains: 1; bounding box: 60×37×66 Å